Protein AF-A0A177WIW1-F1 (afdb_monomer_lite)

Radius of gyration: 23.77 Å; chains: 1; bounding box: 62×39×71 Å

Organism: Batrachochytrium dendrobatidis (strain JEL423) (NCBI:txid403673)

Secondary structure (DSSP, 8-state):
----PPEETTEEEE-TTTS-TT--EEEEEEETTEEEEEEE-HHHHHHHHHHHHHSPPPPPPPPTTS-------------------------------TTS--HHHHHHHHHHHHHHHHHHHHHHHHHHHHHHHHHT-EE----HHHHHHHHHHHHHHHHHHHHHHHHHHHHHHHHHHHHTT--HHHHHHHHHHHHHHHHHHHHHHHHHHHHHHHHHHT--STTGGGTTTTTHHHHHHHHHHHHHHHHHHHHHHHHHT--

Foldseek 3Di:
DQDPADADPNAGEDACVQQVQPDKDWDWDDDPPDIDIDIFRVSLVSLVVVLLVLQDAADAQQDLVNDDDDDDDDDDDDDDDDDDDDDDDDADDDDFDQPDDDPVLVVLLVSLLSRQLSNLVSQLVSLVSSLVSLVRHHYPYPDPLSVLLSVLSNVLSVQSNVLSVQLNVQSVVLVVCVVVPDDSLVSLVSNLVSLVVSLVSNVVSLVVSLVSSCVSRVDDPPVCPSSCNRCVNVNVVNVVSNVSSVVSNVVSGRVRRVD

Structure (mmCIF, N/CA/C/O backbone):
data_AF-A0A177WIW1-F1
#
_entry.id   AF-A0A177WIW1-F1
#
loop_
_atom_site.group_PDB
_atom_site.id
_atom_site.type_symbol
_atom_site.label_atom_id
_atom_site.label_alt_id
_atom_site.label_comp_id
_atom_site.label_asym_id
_atom_site.label_entity_id
_atom_site.label_seq_id
_atom_site.pdbx_PDB_ins_code
_atom_site.Cartn_x
_atom_site.Cartn_y
_atom_site.Cartn_z
_atom_site.occupancy
_atom_site.B_iso_or_equiv
_atom_site.auth_seq_id
_atom_site.auth_comp_id
_atom_site.auth_asym_id
_atom_site.auth_atom_id
_atom_site.pdbx_PDB_model_num
ATOM 1 N N . MET A 1 1 ? -12.455 -16.585 21.041 1.00 29.38 1 MET A N 1
ATOM 2 C CA . MET A 1 1 ? -13.639 -16.418 20.174 1.00 29.38 1 MET A CA 1
ATOM 3 C C . MET A 1 1 ? -13.521 -15.046 19.532 1.00 29.38 1 MET A C 1
ATOM 5 O O . MET A 1 1 ? -13.685 -14.064 20.237 1.00 29.38 1 MET A O 1
ATOM 9 N N . ALA A 1 2 ? -13.080 -14.977 18.274 1.00 32.28 2 ALA A N 1
ATOM 10 C CA . ALA A 1 2 ? -12.809 -13.710 17.591 1.00 32.28 2 ALA A CA 1
ATOM 11 C C . ALA A 1 2 ? -14.120 -13.081 17.095 1.00 32.28 2 ALA A C 1
ATOM 13 O O . ALA A 1 2 ? -14.964 -13.776 16.527 1.00 32.28 2 ALA A O 1
ATOM 14 N N . GLY A 1 3 ? -14.291 -11.789 17.381 1.00 36.78 3 GLY A N 1
ATOM 15 C CA . GLY A 1 3 ? -15.510 -11.023 17.157 1.00 36.78 3 GLY A CA 1
ATOM 16 C C . GLY A 1 3 ? -15.897 -10.943 15.685 1.00 36.78 3 GLY A C 1
ATOM 17 O O . GLY A 1 3 ? -15.215 -10.327 14.872 1.00 36.78 3 GLY A O 1
ATOM 18 N N . LEU A 1 4 ? -17.040 -11.535 15.353 1.00 46.81 4 LEU A N 1
ATOM 19 C CA . LEU A 1 4 ? -17.792 -11.172 14.159 1.00 46.81 4 LEU A CA 1
ATOM 20 C C . LEU A 1 4 ? -18.294 -9.737 14.361 1.00 46.81 4 LEU A C 1
ATOM 22 O O . LEU A 1 4 ? -19.214 -9.517 15.147 1.00 46.81 4 LEU A O 1
ATOM 26 N N . GLY A 1 5 ? -17.666 -8.765 13.695 1.00 52.28 5 GLY A N 1
ATOM 27 C CA . GLY A 1 5 ? -18.083 -7.364 13.761 1.00 52.28 5 GLY A CA 1
ATOM 28 C C . GLY A 1 5 ? -19.570 -7.192 13.431 1.00 52.28 5 GLY A C 1
ATOM 29 O O . GLY A 1 5 ? -20.117 -7.895 12.575 1.00 52.28 5 GLY A O 1
ATOM 30 N N . MET A 1 6 ? -20.245 -6.264 14.115 1.00 53.84 6 MET A N 1
ATOM 31 C CA . MET A 1 6 ? -21.659 -5.993 13.857 1.00 53.84 6 MET A CA 1
ATOM 32 C C . MET A 1 6 ? -21.836 -5.388 12.461 1.00 53.84 6 MET A C 1
ATOM 34 O O . MET A 1 6 ? -21.246 -4.359 12.128 1.00 53.84 6 MET A O 1
ATOM 38 N N . LYS A 1 7 ? -22.669 -6.035 11.640 1.00 53.69 7 LYS A N 1
ATOM 39 C CA . LYS A 1 7 ? -23.089 -5.527 10.330 1.00 53.69 7 LYS A CA 1
ATOM 40 C C . LYS A 1 7 ? -24.460 -4.869 10.458 1.00 53.69 7 LYS A C 1
ATOM 42 O O . LYS A 1 7 ? -25.427 -5.542 10.807 1.00 53.69 7 LYS A O 1
ATOM 47 N N . HIS A 1 8 ? -24.573 -3.588 10.114 1.00 46.97 8 HIS A N 1
ATOM 48 C CA . HIS A 1 8 ? -25.864 -2.913 9.939 1.00 46.97 8 HIS A CA 1
ATOM 49 C C . HIS A 1 8 ? -25.934 -2.313 8.538 1.00 46.97 8 HIS A C 1
ATOM 51 O O . HIS A 1 8 ? -25.049 -1.564 8.136 1.00 46.97 8 HIS A O 1
ATOM 57 N N . ILE A 1 9 ? -26.963 -2.687 7.766 1.00 55.69 9 ILE A N 1
ATOM 58 C CA . ILE A 1 9 ? -27.142 -2.253 6.365 1.00 55.69 9 ILE A CA 1
ATOM 59 C C . ILE A 1 9 ? -25.863 -2.518 5.534 1.00 55.69 9 ILE A C 1
ATOM 61 O O . ILE A 1 9 ? -25.409 -1.692 4.749 1.00 55.69 9 ILE A O 1
ATOM 65 N N . GLY A 1 10 ? -25.212 -3.663 5.768 1.00 58.44 10 GLY A N 1
ATOM 66 C CA . GLY A 1 10 ? -23.982 -4.053 5.068 1.00 58.44 10 GLY A CA 1
ATOM 67 C C . GLY A 1 10 ? -22.706 -3.294 5.464 1.00 58.44 10 GLY A C 1
ATOM 68 O O . GLY A 1 10 ? -21.647 -3.637 4.947 1.00 58.44 10 GLY A O 1
ATOM 69 N N . LYS A 1 11 ? -22.764 -2.323 6.386 1.00 65.31 11 LYS A N 1
ATOM 70 C CA . LYS A 1 11 ? -21.592 -1.589 6.890 1.00 65.31 11 LYS A CA 1
ATOM 71 C C . LYS A 1 11 ? -21.055 -2.211 8.174 1.00 65.31 11 LYS A C 1
ATOM 73 O O . LYS A 1 11 ? -21.832 -2.684 9.005 1.00 65.31 11 LYS A O 1
ATOM 78 N N . LEU A 1 12 ? -19.732 -2.191 8.327 1.00 76.06 12 LEU A N 1
ATOM 79 C CA . LEU A 1 12 ? -19.060 -2.572 9.565 1.00 76.06 12 LEU A CA 1
ATOM 80 C C . LEU A 1 12 ? -19.210 -1.447 10.596 1.00 76.06 12 LEU A C 1
ATOM 82 O O . LEU A 1 12 ? -18.837 -0.304 10.319 1.00 76.06 12 LEU A O 1
ATOM 86 N N . ILE A 1 13 ? -19.749 -1.790 11.767 1.00 79.62 13 ILE A N 1
ATOM 87 C CA . ILE A 1 13 ? -19.894 -0.874 12.900 1.00 79.62 13 ILE A CA 1
ATOM 88 C C . ILE A 1 13 ? -18.675 -0.987 13.815 1.00 79.62 13 ILE A C 1
ATOM 90 O O . ILE A 1 13 ? -18.281 -2.092 14.197 1.00 79.62 13 ILE A O 1
ATOM 94 N N . ILE A 1 14 ? -18.128 0.167 14.199 1.00 80.81 14 ILE A N 1
ATOM 95 C CA . ILE A 1 14 ? -17.121 0.291 15.253 1.00 80.81 14 ILE A CA 1
ATOM 96 C C . ILE A 1 14 ? -17.741 1.038 16.437 1.00 80.81 14 ILE A C 1
ATOM 98 O O . ILE A 1 14 ? -18.073 2.222 16.326 1.00 80.81 14 ILE A O 1
ATOM 102 N N . ASP A 1 15 ? -17.889 0.350 17.567 1.00 80.12 15 ASP A N 1
ATOM 103 C CA . ASP A 1 15 ? -18.425 0.896 18.814 1.00 80.12 15 ASP A CA 1
ATOM 104 C C . ASP A 1 15 ? -17.576 0.513 20.034 1.00 80.12 15 ASP A C 1
ATOM 106 O O . ASP A 1 15 ? -16.722 -0.373 19.982 1.00 80.12 15 ASP A O 1
ATOM 110 N N . ASP A 1 16 ? -17.824 1.212 21.140 1.00 74.56 16 ASP A N 1
ATOM 111 C CA . ASP A 1 16 ? -17.108 1.016 22.403 1.00 74.56 16 ASP A CA 1
ATOM 112 C C . ASP A 1 16 ? -17.639 -0.175 23.219 1.00 74.56 16 ASP A C 1
ATOM 114 O O . ASP A 1 16 ? -17.059 -0.513 24.243 1.00 74.56 16 ASP A O 1
ATOM 118 N N . VAL A 1 17 ? -18.736 -0.820 22.801 1.00 77.12 17 VAL A N 1
ATOM 119 C CA . VAL A 1 17 ? -19.302 -1.974 23.521 1.00 77.12 17 VAL A CA 1
ATOM 120 C C . VAL A 1 17 ? -18.496 -3.232 23.212 1.00 77.12 17 VAL A C 1
ATOM 122 O O . VAL A 1 17 ? -18.241 -4.041 24.103 1.00 77.12 17 VAL A O 1
ATOM 125 N N . ILE A 1 18 ? -18.094 -3.399 21.951 1.00 71.81 18 ILE A N 1
ATOM 126 C CA . ILE A 1 18 ? -17.344 -4.571 21.480 1.00 71.81 18 ILE A CA 1
ATOM 127 C C . ILE A 1 18 ? -15.833 -4.311 21.506 1.00 71.81 18 ILE A C 1
ATOM 129 O O . ILE A 1 18 ? -15.062 -5.226 21.795 1.00 71.81 18 ILE A O 1
ATOM 133 N N . TYR A 1 19 ? -15.410 -3.076 21.225 1.00 77.50 19 TYR A N 1
ATOM 134 C CA . TYR A 1 19 ? -14.000 -2.711 21.061 1.00 77.50 19 TYR A CA 1
ATOM 135 C C . TYR A 1 19 ? -13.500 -1.748 22.144 1.00 77.50 19 TYR A C 1
ATOM 137 O O . TYR A 1 19 ? -12.684 -0.874 21.851 1.00 77.50 19 TYR A O 1
ATOM 145 N N . ASP A 1 20 ? -13.984 -1.882 23.387 1.00 80.88 20 ASP A N 1
ATOM 146 C CA . ASP A 1 20 ? -13.537 -1.043 24.506 1.00 80.88 20 ASP A CA 1
ATOM 147 C C . ASP A 1 20 ? -12.000 -1.094 24.637 1.00 80.88 20 ASP A C 1
ATOM 149 O O . ASP A 1 20 ? -11.438 -2.135 25.004 1.00 80.88 20 ASP A O 1
ATOM 153 N N . PRO A 1 21 ? -11.283 0.018 24.388 1.00 79.00 21 PRO A N 1
ATOM 154 C CA . PRO A 1 21 ? -9.825 0.037 24.443 1.00 79.00 21 PRO A CA 1
ATOM 155 C C . PRO A 1 21 ? -9.271 -0.076 25.870 1.00 79.00 21 PRO A C 1
ATOM 157 O O . PRO A 1 21 ? -8.050 -0.158 26.043 1.00 79.00 21 PRO A O 1
ATOM 160 N N . ASN A 1 22 ? -10.128 -0.054 26.893 1.00 81.06 22 ASN A N 1
ATOM 161 C CA . ASN A 1 22 ? -9.762 -0.261 28.293 1.00 81.06 22 ASN A CA 1
ATOM 162 C C . ASN A 1 22 ? -10.000 -1.702 28.760 1.00 81.06 22 ASN A C 1
ATOM 164 O O . ASN A 1 22 ? -9.600 -2.049 29.877 1.00 81.06 22 ASN A O 1
ATOM 168 N N . TYR A 1 23 ? -10.616 -2.547 27.926 1.00 80.12 23 TYR A N 1
ATOM 169 C CA . TYR A 1 23 ? -10.807 -3.955 28.242 1.00 80.12 23 TYR A CA 1
ATOM 170 C C . TYR A 1 23 ? -9.455 -4.676 28.257 1.00 80.12 23 TYR A C 1
ATOM 172 O O . TYR A 1 23 ? -8.849 -4.940 27.215 1.00 80.12 23 TYR A O 1
ATOM 180 N N . ARG A 1 24 ? -8.976 -4.959 29.474 1.00 77.69 24 ARG A N 1
ATOM 181 C CA . ARG A 1 24 ? -7.657 -5.535 29.745 1.00 77.69 24 ARG A CA 1
ATOM 182 C C . ARG A 1 24 ? -7.761 -6.869 30.471 1.00 77.69 24 ARG A C 1
ATOM 184 O O . ARG A 1 24 ? -8.589 -7.025 31.370 1.00 77.69 24 ARG A O 1
ATOM 191 N N . GLN A 1 25 ? -6.860 -7.789 30.148 1.00 70.06 25 GLN A N 1
ATOM 192 C CA . GLN A 1 25 ? -6.665 -9.026 30.896 1.00 70.06 25 GLN A CA 1
ATOM 193 C C . GLN A 1 25 ? -5.248 -9.043 31.464 1.00 70.06 25 GLN A C 1
ATOM 195 O O . GLN A 1 25 ? -4.278 -9.042 30.712 1.00 70.06 2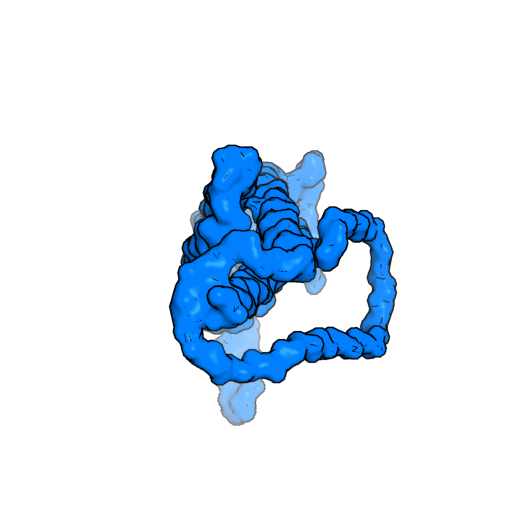5 GLN A O 1
ATOM 200 N N . ALA A 1 26 ? -5.143 -9.054 32.792 1.00 76.19 26 ALA A N 1
ATOM 201 C CA . ALA A 1 26 ? -3.875 -9.250 33.484 1.00 76.19 26 ALA A CA 1
ATOM 202 C C . ALA A 1 26 ? -3.645 -10.746 33.733 1.00 76.19 26 ALA A C 1
ATOM 204 O O . ALA A 1 26 ? -4.568 -11.454 34.144 1.00 76.19 26 ALA A O 1
ATOM 205 N N . TYR A 1 27 ? -2.432 -11.222 33.476 1.00 74.50 27 TYR A N 1
ATOM 206 C CA . TYR A 1 27 ? -2.016 -12.602 33.714 1.00 74.50 27 TYR A CA 1
ATOM 207 C C . TYR A 1 27 ? -0.506 -12.674 33.961 1.00 74.50 27 TYR A C 1
ATOM 209 O O . TYR A 1 27 ? 0.236 -11.744 33.653 1.00 74.50 27 TYR A O 1
ATOM 217 N N . TYR A 1 28 ? -0.053 -13.797 34.511 1.00 76.88 28 TYR A N 1
ATOM 218 C CA . TYR A 1 28 ? 1.360 -14.052 34.769 1.00 76.88 28 TYR A CA 1
ATOM 219 C C . TYR A 1 28 ? 1.936 -14.947 33.679 1.00 76.88 28 TYR A C 1
ATOM 221 O O . TYR A 1 28 ? 1.346 -15.977 33.342 1.00 76.88 28 TYR A O 1
ATOM 229 N N . VAL A 1 29 ? 3.101 -14.578 33.155 1.00 73.38 29 VAL A N 1
ATOM 230 C CA . VAL A 1 29 ? 3.914 -15.454 32.306 1.00 73.38 29 VAL A CA 1
ATOM 231 C C . VAL A 1 29 ? 5.118 -15.905 33.112 1.00 73.38 29 VAL A C 1
ATOM 233 O O . VAL A 1 29 ? 5.819 -15.077 33.687 1.00 73.38 29 VAL A O 1
ATOM 236 N N . ILE A 1 30 ? 5.344 -17.214 33.158 1.00 76.69 30 ILE A N 1
ATOM 237 C CA . ILE A 1 30 ? 6.534 -17.801 33.772 1.00 76.69 30 ILE A CA 1
ATOM 238 C C . ILE A 1 30 ? 7.540 -18.058 32.651 1.00 76.69 30 ILE A C 1
ATOM 240 O O . ILE A 1 30 ? 7.247 -18.828 31.735 1.00 76.69 30 ILE A O 1
ATOM 244 N N . ASP A 1 31 ? 8.696 -17.402 32.721 1.00 68.31 31 ASP A N 1
ATOM 245 C CA . ASP A 1 31 ? 9.838 -17.624 31.833 1.00 68.31 31 ASP A CA 1
ATOM 246 C C . ASP A 1 31 ? 11.047 -18.045 32.684 1.00 68.31 31 ASP A C 1
ATOM 248 O O . ASP A 1 31 ? 11.642 -17.251 33.417 1.00 68.31 31 ASP A O 1
ATOM 252 N N . GLY A 1 32 ? 11.347 -19.346 32.672 1.00 78.88 32 GLY A N 1
ATOM 253 C CA . GLY A 1 32 ? 12.300 -19.949 33.606 1.00 78.88 32 GLY A CA 1
ATOM 254 C C . GLY A 1 32 ? 11.855 -19.795 35.066 1.00 78.88 32 GLY A C 1
ATOM 255 O O . GLY A 1 32 ? 10.742 -20.177 35.419 1.00 78.88 32 GLY A O 1
ATOM 256 N N . ASP A 1 33 ? 12.727 -19.228 35.905 1.00 81.94 33 ASP A N 1
ATOM 257 C CA . ASP A 1 33 ? 12.464 -18.983 37.334 1.00 81.94 33 ASP A CA 1
ATOM 258 C C . ASP A 1 33 ? 11.819 -17.609 37.607 1.00 81.94 33 ASP A C 1
ATOM 260 O O . ASP A 1 33 ? 11.611 -17.233 38.764 1.00 81.94 33 ASP A O 1
ATOM 264 N N . GLN A 1 34 ? 11.524 -16.826 36.564 1.00 58.66 34 GLN A N 1
ATOM 265 C CA . GLN A 1 34 ? 10.951 -15.488 36.700 1.00 58.66 34 GLN A CA 1
ATOM 266 C C . GLN A 1 34 ? 9.479 -15.476 36.290 1.00 58.66 34 GLN A C 1
ATOM 268 O O . GLN A 1 34 ? 9.091 -15.982 35.239 1.00 58.66 34 GLN A O 1
ATOM 273 N N . ALA A 1 35 ? 8.649 -14.869 37.139 1.00 72.50 35 ALA A N 1
ATOM 274 C CA . ALA A 1 35 ? 7.272 -14.537 36.813 1.00 72.50 35 ALA A CA 1
ATOM 275 C C . ALA A 1 35 ? 7.200 -13.066 36.395 1.00 72.50 35 ALA A C 1
ATOM 277 O O . ALA A 1 35 ? 7.644 -12.181 37.129 1.00 72.50 35 ALA A O 1
ATOM 278 N N . HIS A 1 36 ? 6.620 -12.814 35.227 1.00 73.75 36 HIS A N 1
ATOM 279 C CA . HIS A 1 36 ? 6.384 -11.478 34.701 1.00 73.75 36 HIS A CA 1
ATOM 280 C C . HIS A 1 36 ? 4.884 -11.191 34.676 1.00 73.75 36 HIS A C 1
ATOM 282 O O . HIS A 1 36 ? 4.101 -11.984 34.144 1.00 73.75 36 HIS A O 1
ATOM 288 N N . ASP A 1 37 ? 4.493 -10.040 35.221 1.00 70.31 37 ASP A N 1
ATOM 289 C CA . ASP A 1 37 ? 3.163 -9.478 35.013 1.00 70.31 37 ASP A CA 1
ATOM 290 C C . ASP A 1 37 ? 3.006 -9.079 33.543 1.00 70.31 37 ASP A C 1
ATOM 292 O O . ASP A 1 37 ? 3.779 -8.271 33.018 1.00 70.31 37 ASP A O 1
ATOM 296 N N . LYS A 1 38 ? 1.987 -9.623 32.876 1.00 70.44 38 LYS A N 1
ATOM 297 C CA . LYS A 1 38 ? 1.552 -9.184 31.551 1.00 70.44 38 LYS A CA 1
ATOM 298 C C . LYS A 1 38 ? 0.125 -8.666 31.588 1.00 70.44 38 LYS A C 1
ATOM 300 O O . LYS A 1 38 ? -0.724 -9.142 32.340 1.00 70.44 38 LYS A O 1
ATOM 305 N N . VAL A 1 39 ? -0.129 -7.678 30.738 1.00 64.50 39 VAL A N 1
ATOM 306 C CA . VAL A 1 39 ? -1.451 -7.095 30.527 1.00 64.50 39 VAL A CA 1
ATOM 307 C C . VAL A 1 39 ? -1.692 -7.012 29.029 1.00 64.50 39 VAL A C 1
ATOM 309 O O . VAL A 1 39 ? -0.988 -6.273 28.344 1.00 64.50 39 VAL A O 1
ATOM 312 N N . ASP A 1 40 ? -2.703 -7.730 28.547 1.00 67.69 40 ASP A N 1
ATOM 313 C CA . ASP A 1 40 ? -3.152 -7.643 27.156 1.00 67.69 40 ASP A CA 1
ATOM 314 C C . ASP A 1 40 ? -4.395 -6.756 27.059 1.00 67.69 40 ASP A C 1
ATOM 316 O O . ASP A 1 40 ? -5.286 -6.814 27.916 1.00 67.69 40 ASP A O 1
ATOM 320 N N . TYR A 1 41 ? -4.475 -5.958 25.994 1.00 73.44 41 TYR A N 1
ATOM 321 C CA . TYR A 1 41 ? -5.589 -5.051 25.712 1.00 73.44 41 TYR A CA 1
ATOM 322 C C . TYR A 1 41 ? -6.460 -5.613 24.586 1.00 73.44 41 TYR A C 1
ATOM 324 O O . TYR A 1 41 ? -6.516 -5.067 23.487 1.00 73.44 41 TYR A O 1
ATOM 332 N N . TRP A 1 42 ? -7.183 -6.695 24.879 1.00 72.31 42 TRP A N 1
ATOM 333 C CA . TRP A 1 42 ? -7.980 -7.454 23.909 1.00 72.31 42 TRP A CA 1
ATOM 334 C C . TRP A 1 42 ? -8.908 -6.606 23.031 1.00 72.31 42 TRP A C 1
ATOM 336 O O . TRP A 1 42 ? -9.065 -6.915 21.853 1.00 72.31 42 TRP A O 1
ATOM 346 N N . GLY A 1 43 ? -9.511 -5.540 23.571 1.00 75.38 43 GLY A N 1
ATOM 347 C CA . GLY A 1 43 ? -10.361 -4.644 22.779 1.00 75.38 43 GLY A CA 1
ATOM 348 C C . GLY A 1 43 ? -9.589 -3.888 21.692 1.00 75.38 43 GLY A C 1
ATOM 349 O O . GLY A 1 43 ? -10.093 -3.706 20.584 1.00 75.38 43 GLY A O 1
ATOM 350 N N . ARG A 1 44 ? -8.332 -3.522 21.971 1.00 80.12 44 ARG A N 1
ATOM 351 C CA . ARG A 1 44 ? -7.443 -2.837 21.024 1.00 80.12 44 ARG A CA 1
ATOM 352 C C . ARG A 1 44 ? -6.951 -3.779 19.934 1.00 80.12 44 ARG A C 1
ATOM 354 O O . ARG A 1 44 ? -7.028 -3.432 18.758 1.00 80.12 44 ARG A O 1
ATOM 361 N N . ASP A 1 45 ? -6.503 -4.973 20.317 1.00 78.12 45 ASP A N 1
ATOM 362 C CA . ASP A 1 45 ? -6.084 -6.013 19.373 1.00 78.12 45 ASP A CA 1
ATOM 363 C C . ASP A 1 45 ? -7.235 -6.429 18.451 1.00 78.12 45 ASP A C 1
ATOM 365 O O . ASP A 1 45 ? -7.073 -6.481 17.232 1.00 78.12 45 ASP A O 1
ATOM 369 N N . ALA A 1 46 ? -8.427 -6.652 19.016 1.00 77.56 46 ALA A N 1
ATOM 370 C CA . ALA A 1 46 ? -9.618 -6.995 18.246 1.00 77.56 46 ALA A CA 1
ATOM 371 C C . ALA A 1 46 ? -10.009 -5.885 17.261 1.00 77.56 46 ALA A C 1
ATOM 373 O O . ALA A 1 46 ? -10.403 -6.182 16.133 1.00 77.56 46 ALA A O 1
ATOM 374 N N . LEU A 1 47 ? -9.883 -4.614 17.657 1.00 82.94 47 LEU A N 1
ATOM 375 C CA . LEU A 1 47 ? -10.164 -3.497 16.762 1.00 82.94 47 LEU A CA 1
ATOM 376 C C . LEU A 1 47 ? -9.181 -3.442 15.592 1.00 82.94 47 LEU A C 1
ATOM 378 O O . LEU A 1 47 ? -9.611 -3.304 14.446 1.00 82.94 47 LEU A O 1
ATOM 382 N N . VAL A 1 48 ? -7.877 -3.545 15.868 1.00 83.38 48 VAL A N 1
ATOM 383 C CA . VAL A 1 48 ? -6.848 -3.543 14.818 1.00 83.38 48 VAL A CA 1
ATOM 384 C C . VAL A 1 48 ? -7.090 -4.696 13.846 1.00 83.38 48 VAL A C 1
ATOM 386 O O . VAL A 1 48 ? -7.091 -4.476 12.637 1.00 83.38 48 VAL A O 1
ATOM 389 N N . ASP A 1 49 ? -7.390 -5.893 14.349 1.00 78.75 49 ASP A N 1
ATOM 390 C CA . ASP A 1 49 ? -7.705 -7.061 13.520 1.00 78.75 49 ASP A CA 1
ATOM 391 C C . ASP A 1 49 ? -8.901 -6.831 12.609 1.00 78.75 49 ASP A C 1
ATOM 393 O O . ASP A 1 49 ? -8.866 -7.155 11.420 1.00 78.75 49 ASP A O 1
ATOM 397 N N . VAL A 1 50 ? -9.962 -6.248 13.158 1.00 81.12 50 VAL A N 1
ATOM 398 C CA . VAL A 1 50 ? -11.175 -5.960 12.404 1.00 81.12 50 VAL A CA 1
ATOM 399 C C . VAL A 1 50 ? -10.910 -4.905 11.331 1.00 81.12 50 VAL A C 1
ATOM 401 O O . VAL A 1 50 ? -11.313 -5.109 10.187 1.00 81.12 50 VAL A O 1
ATOM 404 N N . LEU A 1 51 ? -10.183 -3.829 11.639 1.00 84.38 51 LEU A N 1
ATOM 405 C CA . LEU A 1 51 ? -9.822 -2.806 10.650 1.00 84.38 51 LEU A CA 1
ATOM 406 C C . LEU A 1 51 ? -8.927 -3.370 9.540 1.00 84.38 51 LEU A C 1
ATOM 408 O O . LEU A 1 51 ? -9.124 -3.045 8.370 1.00 84.38 51 LEU A O 1
ATOM 412 N N . LEU A 1 52 ? -7.994 -4.258 9.882 1.00 81.94 52 LEU A N 1
ATOM 413 C CA . LEU A 1 52 ? -7.172 -4.969 8.905 1.00 81.94 52 LEU A CA 1
ATOM 414 C C . LEU A 1 52 ? -7.999 -5.921 8.037 1.00 81.94 52 LEU A C 1
ATOM 416 O O . LEU A 1 52 ? -7.753 -6.009 6.840 1.00 81.94 52 LEU A O 1
ATOM 420 N N . SER A 1 53 ? -9.016 -6.579 8.598 1.00 78.62 53 SER A N 1
ATOM 421 C CA . SER A 1 53 ? -9.891 -7.491 7.846 1.00 78.62 53 SER A CA 1
ATOM 422 C C . SER A 1 53 ? -10.775 -6.793 6.804 1.00 78.62 53 SER A C 1
ATOM 424 O O . SER A 1 53 ? -11.276 -7.439 5.885 1.00 78.62 53 SER A O 1
ATOM 426 N N . VAL A 1 54 ? -10.970 -5.474 6.930 1.00 79.81 54 VAL A N 1
ATOM 427 C CA . VAL A 1 54 ? -11.688 -4.653 5.940 1.00 79.81 54 VAL A CA 1
ATOM 428 C C . VAL A 1 54 ? -10.832 -4.393 4.705 1.00 79.81 54 VAL A C 1
ATOM 430 O O . VAL A 1 54 ? -11.373 -4.157 3.626 1.00 79.81 54 VAL A O 1
ATOM 433 N N . ILE A 1 55 ? -9.507 -4.423 4.849 1.00 82.44 55 ILE A N 1
ATOM 434 C CA . ILE A 1 55 ? -8.577 -4.216 3.744 1.00 82.44 55 ILE A CA 1
ATOM 435 C C . ILE A 1 55 ? -8.608 -5.487 2.879 1.00 82.44 55 ILE A C 1
ATOM 437 O O . ILE A 1 55 ? -8.197 -6.546 3.355 1.00 82.44 55 ILE A O 1
ATOM 441 N N . PRO A 1 56 ? -9.097 -5.426 1.624 1.00 80.44 56 PRO A N 1
ATOM 442 C CA . PRO A 1 56 ? -9.090 -6.582 0.738 1.00 80.44 56 PRO A CA 1
ATOM 443 C C . PRO A 1 56 ? -7.664 -7.064 0.493 1.00 80.44 56 PRO A C 1
ATOM 445 O O . PRO A 1 56 ? -6.712 -6.277 0.520 1.00 80.44 56 PRO A O 1
ATOM 448 N N . GLU A 1 57 ? -7.525 -8.351 0.184 1.00 79.88 57 GLU A N 1
ATOM 449 C CA . GLU A 1 57 ? -6.229 -8.914 -0.178 1.00 79.88 57 GLU A CA 1
ATOM 450 C C . GLU A 1 57 ? -5.587 -8.116 -1.325 1.00 79.88 57 GLU A C 1
ATOM 452 O O . GLU A 1 57 ? -6.277 -7.716 -2.273 1.00 79.88 57 GLU A O 1
ATOM 457 N N . PRO A 1 58 ? -4.274 -7.839 -1.242 1.00 78.75 58 PRO A N 1
ATOM 458 C CA . PRO A 1 58 ? -3.584 -7.093 -2.278 1.00 78.75 58 PRO A CA 1
ATOM 459 C C . PRO A 1 58 ? -3.588 -7.868 -3.603 1.00 78.75 58 PRO A C 1
ATOM 461 O O . PRO A 1 58 ? -3.612 -9.103 -3.602 1.00 78.75 58 PRO A O 1
ATOM 464 N N . PRO A 1 59 ? -3.494 -7.173 -4.752 1.00 79.62 59 PRO A N 1
ATOM 465 C CA . PRO A 1 59 ? -3.385 -7.831 -6.043 1.00 79.62 59 PRO A CA 1
ATOM 466 C C . PRO A 1 59 ? -2.214 -8.824 -6.061 1.00 79.62 59 PRO A C 1
ATOM 468 O O . PRO A 1 59 ? -1.087 -8.487 -5.700 1.00 79.62 59 PRO A O 1
ATOM 471 N N . GLY A 1 60 ? -2.471 -10.054 -6.516 1.00 68.50 60 GLY A N 1
ATOM 472 C CA . GLY A 1 60 ? -1.420 -11.044 -6.759 1.00 68.50 60 GLY A CA 1
ATOM 473 C C . GLY A 1 60 ? -0.418 -10.592 -7.830 1.00 68.50 60 GLY A C 1
ATOM 474 O O . GLY A 1 60 ? -0.639 -9.608 -8.544 1.00 68.50 60 GLY A O 1
ATOM 475 N N . ARG A 1 61 ? 0.683 -11.340 -7.984 1.00 61.00 61 ARG A N 1
ATOM 476 C CA . ARG A 1 61 ? 1.696 -11.056 -9.015 1.00 61.00 61 ARG A CA 1
ATOM 477 C C . ARG A 1 61 ? 1.055 -10.963 -10.410 1.00 61.00 61 ARG A C 1
ATOM 479 O O . ARG A 1 61 ? 0.104 -11.691 -10.689 1.00 61.00 61 ARG A O 1
ATOM 486 N N . PRO A 1 62 ? 1.539 -10.070 -11.287 1.00 52.81 62 PRO A N 1
ATOM 487 C CA . PRO A 1 62 ? 1.105 -10.068 -12.672 1.00 52.81 62 PRO A CA 1
ATOM 488 C C . PRO A 1 62 ? 1.634 -11.336 -13.353 1.00 52.81 62 PRO A C 1
ATOM 490 O O . PRO A 1 62 ? 2.772 -11.747 -13.106 1.00 52.81 62 PRO A O 1
ATOM 493 N N . SER A 1 63 ? 0.809 -11.962 -14.194 1.00 46.25 63 SER A N 1
ATOM 494 C CA . SER A 1 63 ? 1.255 -13.085 -15.019 1.00 46.25 63 SER A CA 1
ATOM 495 C C . SER A 1 63 ? 2.340 -12.596 -15.997 1.00 46.25 63 SER A C 1
ATOM 497 O O . SER A 1 63 ? 2.216 -11.472 -16.498 1.00 46.25 63 SER A O 1
ATOM 499 N N . PRO A 1 64 ? 3.400 -13.382 -16.283 1.00 41.50 64 PRO A N 1
ATOM 500 C CA . PRO A 1 64 ? 4.516 -12.970 -17.147 1.00 41.50 64 PRO A CA 1
ATOM 501 C C . PRO A 1 64 ? 4.093 -12.470 -18.535 1.00 41.50 64 PRO A C 1
ATOM 503 O O . PRO A 1 64 ? 4.807 -11.672 -19.138 1.00 41.50 64 PRO A O 1
ATOM 506 N N . ASP A 1 65 ? 2.920 -12.902 -18.999 1.00 38.50 65 ASP A N 1
ATOM 507 C CA . ASP A 1 65 ? 2.390 -12.623 -20.334 1.00 38.50 65 ASP A CA 1
ATOM 508 C C . ASP A 1 65 ? 1.314 -11.519 -20.343 1.00 38.50 65 ASP A C 1
ATOM 510 O O . ASP A 1 65 ? 0.641 -11.308 -21.351 1.00 38.50 65 ASP A O 1
ATOM 514 N N . GLY A 1 66 ? 1.101 -10.822 -19.219 1.00 37.97 66 GLY A N 1
ATOM 515 C CA . GLY A 1 66 ? 0.085 -9.767 -19.103 1.00 37.97 66 GLY A CA 1
ATOM 516 C C . GLY A 1 66 ? -1.365 -10.264 -19.182 1.00 37.97 66 GLY A C 1
ATOM 517 O O . GLY A 1 66 ? -2.285 -9.449 -19.231 1.00 37.97 66 GLY A O 1
ATOM 518 N N . GLN A 1 67 ? -1.590 -11.583 -19.185 1.00 29.97 67 GLN A N 1
ATOM 519 C CA . GLN A 1 67 ? -2.928 -12.168 -19.157 1.00 29.97 67 GLN A CA 1
ATOM 520 C C . GLN A 1 67 ? -3.434 -12.376 -17.726 1.00 29.97 67 GLN A C 1
ATOM 522 O O . GLN A 1 67 ? -2.694 -12.746 -16.816 1.00 29.97 67 GLN A O 1
ATOM 527 N N . TYR A 1 68 ? -4.723 -12.084 -17.560 1.00 39.97 68 TYR A N 1
ATOM 528 C CA . TYR A 1 68 ? -5.483 -12.136 -16.318 1.00 39.97 68 TYR A CA 1
ATOM 529 C C . TYR A 1 68 ? -5.589 -13.567 -15.778 1.00 39.97 68 TYR A C 1
ATOM 531 O O . TYR A 1 68 ? -6.047 -14.456 -16.491 1.00 39.97 68 TYR A O 1
ATOM 539 N N . GLU A 1 69 ? -5.288 -13.767 -14.497 1.00 30.83 69 GLU A N 1
ATOM 540 C CA . GLU A 1 69 ? -5.865 -14.882 -13.742 1.00 30.83 69 GLU A CA 1
ATOM 541 C C . GLU A 1 69 ? -7.151 -14.376 -13.074 1.00 30.83 69 GLU A C 1
ATOM 543 O O . GLU A 1 69 ? -7.116 -13.486 -12.220 1.00 30.83 69 GLU A O 1
ATOM 548 N N . TYR A 1 70 ? -8.298 -14.901 -13.518 1.00 26.03 70 TYR A N 1
ATOM 549 C CA . TYR A 1 70 ? -9.541 -14.860 -12.742 1.00 26.03 70 TYR A CA 1
ATOM 550 C C . TYR A 1 70 ? -9.372 -15.737 -11.490 1.00 26.03 70 TYR A C 1
ATOM 552 O O . TYR A 1 70 ? -8.639 -16.729 -11.544 1.00 26.03 70 TYR A O 1
ATOM 560 N N . PRO A 1 71 ? -10.028 -15.394 -10.367 1.00 41.88 71 PRO A N 1
ATOM 561 C CA . PRO A 1 71 ? -9.950 -16.198 -9.161 1.00 41.88 71 PRO A CA 1
ATOM 562 C C . PRO A 1 71 ? -10.706 -17.509 -9.394 1.00 41.88 71 PRO A C 1
ATOM 564 O O . PRO A 1 71 ? -11.768 -17.486 -10.004 1.00 41.88 71 PRO A O 1
ATOM 567 N N . ASP A 1 72 ? -10.176 -18.631 -8.905 1.00 28.03 72 ASP A N 1
ATOM 568 C CA . ASP A 1 72 ? -10.960 -19.491 -8.018 1.00 28.03 72 ASP A CA 1
ATOM 569 C C . ASP A 1 72 ? -10.156 -20.642 -7.394 1.00 28.03 72 ASP A C 1
ATOM 571 O O . ASP A 1 72 ? -9.541 -21.477 -8.054 1.00 28.03 72 ASP A O 1
ATOM 575 N N . THR A 1 73 ? -10.352 -20.733 -6.079 1.00 24.70 73 THR A N 1
ATOM 576 C CA . THR A 1 73 ? -10.277 -21.896 -5.182 1.00 24.70 73 THR A CA 1
ATOM 577 C C . THR A 1 73 ? -8.928 -22.488 -4.732 1.00 24.70 73 THR A C 1
ATOM 579 O O . THR A 1 73 ? -7.971 -22.602 -5.495 1.00 24.70 73 THR A O 1
ATOM 582 N N . PRO A 1 74 ? -8.855 -22.888 -3.440 1.00 33.06 74 PRO A N 1
ATOM 583 C CA . PRO A 1 74 ? -7.621 -23.272 -2.772 1.00 33.06 74 PRO A CA 1
ATOM 584 C C . PRO A 1 74 ? -7.221 -24.689 -3.178 1.00 33.06 74 PRO A C 1
ATOM 586 O O . PRO A 1 74 ? -7.853 -25.666 -2.774 1.00 33.06 74 PRO A O 1
ATOM 589 N N . VAL A 1 75 ? -6.132 -24.814 -3.931 1.00 25.28 75 VAL A N 1
ATOM 590 C CA . VAL A 1 75 ? -5.457 -26.102 -4.091 1.00 25.28 75 VAL A CA 1
ATOM 591 C C . VAL A 1 75 ? -4.333 -26.177 -3.068 1.00 25.28 75 VAL A C 1
ATOM 593 O O . VAL A 1 75 ? -3.464 -25.312 -2.982 1.00 25.28 75 VAL A O 1
ATOM 596 N N . GLN A 1 76 ? -4.434 -27.216 -2.250 1.00 25.62 76 GLN A N 1
ATOM 597 C CA . GLN A 1 76 ? -3.526 -27.599 -1.183 1.00 25.62 76 GLN A CA 1
ATOM 598 C C . GLN A 1 76 ? -2.043 -27.482 -1.554 1.00 25.62 76 GLN A C 1
ATOM 600 O O . GLN A 1 76 ? -1.619 -27.761 -2.675 1.00 25.62 76 GLN A O 1
ATOM 605 N N . SER A 1 77 ? -1.258 -27.156 -0.527 1.00 35.69 77 SER A N 1
ATOM 606 C CA . SER A 1 77 ? 0.198 -27.196 -0.481 1.00 35.69 77 SER A CA 1
ATOM 607 C C . SER A 1 77 ? 0.772 -28.465 -1.117 1.00 35.69 77 SER A C 1
ATOM 609 O O . SER A 1 77 ? 0.644 -29.561 -0.576 1.00 35.69 77 SER A O 1
ATOM 611 N N . GLY A 1 78 ? 1.478 -28.288 -2.230 1.00 24.02 78 GLY A N 1
ATOM 612 C CA . GLY A 1 78 ? 2.243 -29.336 -2.890 1.00 24.02 78 GLY A CA 1
ATOM 613 C C . GLY A 1 78 ? 3.406 -28.738 -3.672 1.00 24.02 78 GLY A C 1
ATOM 614 O O . GLY A 1 78 ? 3.245 -28.336 -4.815 1.00 24.02 78 GLY A O 1
ATOM 615 N N . LEU A 1 79 ? 4.563 -28.645 -3.009 1.00 37.00 79 LEU A N 1
ATOM 616 C CA . LEU A 1 79 ? 5.921 -28.691 -3.571 1.00 37.00 79 LEU A CA 1
ATOM 617 C C . LEU A 1 79 ? 6.044 -28.575 -5.104 1.00 37.00 79 LEU A C 1
ATOM 619 O O . LEU A 1 79 ? 6.073 -29.608 -5.760 1.00 37.00 79 LEU A O 1
ATOM 623 N N . ILE A 1 80 ? 6.293 -27.379 -5.654 1.00 31.05 80 ILE A N 1
ATOM 624 C CA . ILE A 1 80 ? 7.175 -27.221 -6.828 1.00 31.05 80 ILE A CA 1
ATOM 625 C C . ILE A 1 80 ? 7.942 -25.900 -6.708 1.00 31.05 80 ILE A C 1
ATOM 627 O O . ILE A 1 80 ? 7.424 -24.814 -6.962 1.00 31.05 80 ILE A O 1
ATOM 631 N N . GLY A 1 81 ? 9.221 -26.013 -6.348 1.00 30.56 81 GLY A N 1
ATOM 632 C CA . GLY A 1 81 ? 10.207 -24.977 -6.605 1.00 30.56 81 GLY A CA 1
ATOM 633 C C . GLY A 1 81 ? 10.526 -24.891 -8.097 1.00 30.56 81 GLY A C 1
ATOM 634 O O . GLY A 1 81 ? 10.740 -25.905 -8.758 1.00 30.56 81 GLY A O 1
ATOM 635 N N . ARG A 1 82 ? 10.626 -23.667 -8.616 1.00 28.08 82 ARG A N 1
ATOM 636 C CA . ARG A 1 82 ? 11.413 -23.358 -9.813 1.00 28.08 82 ARG A CA 1
ATOM 637 C C . ARG A 1 82 ? 12.175 -22.061 -9.569 1.00 28.08 82 ARG A C 1
ATOM 639 O O . ARG A 1 82 ? 11.639 -20.966 -9.691 1.00 28.08 82 ARG A O 1
ATOM 646 N N . PHE A 1 83 ? 13.438 -22.223 -9.187 1.00 30.39 83 PHE A N 1
ATOM 647 C CA . PHE A 1 83 ? 14.460 -21.194 -9.312 1.00 30.39 83 PHE A CA 1
ATOM 648 C C . PHE A 1 83 ? 14.660 -20.899 -10.803 1.00 30.39 83 PHE A C 1
ATOM 650 O O . PHE A 1 83 ? 15.018 -21.794 -11.568 1.00 30.39 83 PHE A O 1
ATOM 657 N N . TRP A 1 84 ? 14.416 -19.662 -11.228 1.00 36.00 84 TRP A N 1
ATOM 658 C CA . TRP A 1 84 ? 14.722 -19.218 -12.586 1.00 36.00 84 TRP A CA 1
ATOM 659 C C . TRP A 1 84 ? 16.203 -18.826 -12.660 1.00 36.00 84 TRP A C 1
ATOM 661 O O . TRP A 1 84 ? 16.616 -17.805 -12.116 1.00 36.00 84 TRP A O 1
ATOM 671 N N . LEU A 1 85 ? 17.012 -19.671 -13.302 1.00 27.91 85 LEU A N 1
ATOM 672 C CA . LEU A 1 85 ? 18.411 -19.392 -13.634 1.00 27.91 85 LEU A CA 1
ATOM 673 C C . LEU A 1 85 ? 18.470 -18.422 -14.825 1.00 27.91 85 LEU A C 1
ATOM 675 O O . LEU A 1 85 ? 18.141 -18.792 -15.949 1.00 27.91 85 LEU A O 1
ATOM 679 N N . TRP A 1 86 ? 18.906 -17.187 -14.572 1.00 37.00 86 TRP A N 1
ATOM 680 C CA . TRP A 1 86 ? 19.341 -16.236 -15.602 1.00 37.00 86 TRP A CA 1
ATOM 681 C C . TRP A 1 86 ? 20.780 -16.582 -16.025 1.00 37.00 86 TRP A C 1
ATOM 683 O O . TRP A 1 86 ? 21.598 -16.871 -15.143 1.00 37.00 86 TRP A O 1
ATOM 693 N N . PRO A 1 87 ? 21.151 -16.542 -17.319 1.00 33.50 87 PRO A N 1
ATOM 694 C CA . PRO A 1 87 ? 22.535 -16.777 -17.710 1.00 33.50 87 PRO A CA 1
ATOM 695 C C . PRO A 1 87 ? 23.405 -15.608 -17.234 1.00 33.50 87 PRO A C 1
ATOM 697 O O . PRO A 1 87 ? 23.167 -14.460 -17.608 1.00 33.50 87 PRO A O 1
ATOM 700 N N . LYS A 1 88 ? 24.418 -15.896 -16.411 1.00 30.44 88 LYS A N 1
ATOM 701 C CA . LYS A 1 88 ? 25.492 -14.951 -16.084 1.00 30.44 88 LYS A CA 1
ATOM 702 C C . LYS A 1 88 ? 26.534 -14.986 -17.201 1.00 30.44 88 LYS A C 1
ATOM 704 O O . LYS A 1 88 ? 27.220 -15.992 -17.354 1.00 30.44 88 LYS A O 1
ATOM 709 N N . HIS A 1 89 ? 26.692 -13.886 -17.927 1.00 33.75 89 HIS A N 1
ATOM 710 C CA . HIS A 1 89 ? 27.896 -13.629 -18.714 1.00 33.75 89 HIS A CA 1
ATOM 711 C C . HIS A 1 89 ? 28.551 -12.333 -18.231 1.00 33.75 89 HIS A C 1
ATOM 713 O O . HIS A 1 89 ? 27.891 -11.304 -18.115 1.00 33.75 89 HIS A O 1
ATOM 719 N N . GLU A 1 90 ? 29.845 -12.419 -17.915 1.00 29.50 90 GLU A N 1
ATOM 720 C CA . GLU A 1 90 ? 30.715 -11.302 -17.530 1.00 29.50 90 GLU A CA 1
ATOM 721 C C . GLU A 1 90 ? 31.480 -10.730 -18.748 1.00 29.50 90 GLU A C 1
ATOM 723 O O . GLU A 1 90 ? 31.609 -11.418 -19.765 1.00 29.50 90 GLU A O 1
ATOM 728 N N . PRO A 1 91 ? 31.961 -9.469 -18.683 1.00 44.16 91 PRO A N 1
ATOM 729 C CA . PRO A 1 91 ? 32.012 -8.574 -19.841 1.00 44.16 91 PRO A CA 1
ATOM 730 C C . PRO A 1 91 ? 33.425 -8.305 -20.400 1.00 44.16 91 PRO A C 1
ATOM 732 O O . PRO A 1 91 ? 34.437 -8.474 -19.721 1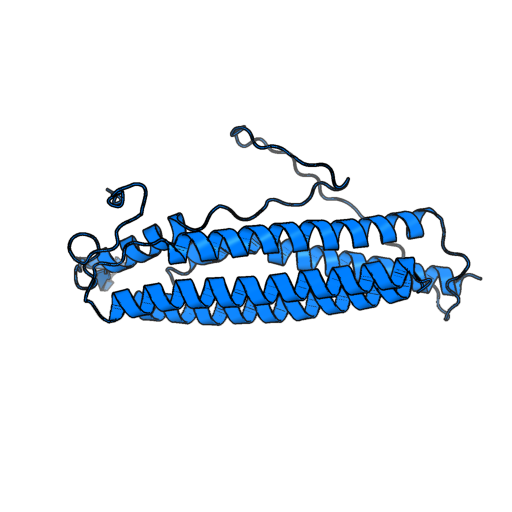.00 44.16 91 PRO A O 1
ATOM 735 N N . LYS A 1 92 ? 33.488 -7.767 -21.628 1.00 28.06 92 LYS A N 1
ATOM 736 C CA . LYS A 1 92 ? 34.605 -6.943 -22.132 1.00 28.06 92 LYS A CA 1
ATOM 737 C C . LYS A 1 92 ? 34.080 -5.556 -22.536 1.00 28.06 92 LYS A C 1
ATOM 739 O O . LYS A 1 92 ? 32.937 -5.422 -22.951 1.00 28.06 92 LYS A O 1
ATOM 744 N N . VAL A 1 93 ? 34.923 -4.548 -22.319 1.00 38.50 93 VAL A N 1
ATOM 745 C CA . VAL A 1 93 ? 34.626 -3.111 -22.138 1.00 38.50 93 VAL A CA 1
ATOM 746 C C . VAL A 1 93 ? 34.665 -2.305 -23.454 1.00 38.50 93 VAL A C 1
ATOM 748 O O . VAL A 1 93 ? 35.648 -2.471 -24.171 1.00 38.50 93 VAL A O 1
ATOM 751 N N . ALA A 1 94 ? 33.687 -1.398 -23.700 1.00 29.22 94 ALA A N 1
ATOM 752 C CA . ALA A 1 94 ? 33.834 0.034 -24.127 1.00 29.22 94 ALA A CA 1
ATOM 753 C C . ALA A 1 94 ? 32.596 0.672 -24.856 1.00 29.22 94 ALA A C 1
ATOM 755 O O . ALA A 1 94 ? 32.260 0.255 -25.948 1.00 29.22 94 ALA A O 1
ATOM 756 N N . THR A 1 95 ? 31.976 1.710 -24.251 1.00 41.91 95 THR A N 1
ATOM 757 C CA . THR A 1 95 ? 30.901 2.723 -24.599 1.00 41.91 95 THR A CA 1
ATOM 758 C C . THR A 1 95 ? 30.354 2.988 -26.052 1.00 41.91 95 THR A C 1
ATOM 760 O O . THR A 1 95 ? 31.060 2.704 -27.005 1.00 41.91 95 THR A O 1
ATOM 763 N N . PRO A 1 96 ? 29.172 3.666 -26.265 1.00 39.94 96 PRO A N 1
ATOM 764 C CA . PRO A 1 96 ? 27.902 3.065 -26.739 1.00 39.94 96 PRO A CA 1
ATOM 765 C C . PRO A 1 96 ? 27.273 3.616 -28.060 1.00 39.94 96 PRO A C 1
ATOM 767 O O . PRO A 1 96 ? 27.341 4.813 -28.330 1.00 39.94 96 PRO A O 1
ATOM 770 N N . ASN A 1 97 ? 26.479 2.799 -28.784 1.00 38.91 97 ASN A N 1
ATOM 771 C CA . ASN A 1 97 ? 25.336 3.242 -29.622 1.00 38.91 97 ASN A CA 1
ATOM 772 C C . ASN A 1 97 ? 24.130 2.256 -29.644 1.00 38.91 97 ASN A C 1
ATOM 774 O O . ASN A 1 97 ? 24.260 1.074 -29.944 1.00 38.91 97 ASN A O 1
ATOM 778 N N . ALA A 1 98 ? 22.914 2.755 -29.364 1.00 49.28 98 ALA A N 1
ATOM 779 C CA . ALA A 1 98 ? 21.689 1.972 -29.094 1.00 49.28 98 ALA A CA 1
ATOM 780 C C . ALA A 1 98 ? 20.792 1.642 -30.319 1.00 49.28 98 ALA A C 1
ATOM 782 O O . ALA A 1 98 ? 19.623 1.294 -30.149 1.00 49.28 98 ALA A O 1
ATOM 783 N N . SER A 1 99 ? 21.296 1.757 -31.554 1.00 48.34 99 SER A N 1
ATOM 784 C CA . SER A 1 99 ? 20.489 1.570 -32.780 1.00 48.34 99 SER A CA 1
ATOM 785 C C . SER A 1 99 ? 20.425 0.121 -33.298 1.00 48.34 99 SER A C 1
ATOM 787 O O . SER A 1 99 ? 19.600 -0.170 -34.159 1.00 48.34 99 SER A O 1
ATOM 789 N N . ASN A 1 100 ? 21.248 -0.794 -32.770 1.00 53.97 100 ASN A N 1
ATOM 790 C CA . ASN A 1 100 ? 21.399 -2.173 -33.273 1.00 53.97 100 ASN A CA 1
ATOM 791 C C . ASN A 1 100 ? 20.957 -3.248 -32.259 1.00 53.97 100 ASN A C 1
ATOM 793 O O . ASN A 1 100 ? 21.454 -4.374 -32.277 1.00 53.97 100 ASN A O 1
ATOM 797 N N . ALA A 1 101 ? 20.047 -2.916 -31.336 1.00 60.75 101 ALA A N 1
ATOM 798 C CA . ALA A 1 101 ? 19.631 -3.853 -30.294 1.00 60.75 101 ALA A CA 1
ATOM 799 C C . ALA A 1 101 ? 18.911 -5.089 -30.890 1.00 60.75 101 ALA A C 1
ATOM 801 O O . ALA A 1 101 ? 17.972 -4.930 -31.677 1.00 60.75 101 ALA A O 1
ATOM 802 N N . PRO A 1 102 ? 19.291 -6.324 -30.502 1.00 71.56 102 PRO A N 1
ATOM 803 C CA . PRO A 1 102 ? 18.589 -7.541 -30.893 1.00 71.56 102 PRO A CA 1
ATOM 804 C C . PRO A 1 102 ? 17.085 -7.476 -30.598 1.00 71.56 102 PRO A C 1
ATOM 806 O O . PRO A 1 102 ? 16.667 -6.964 -29.557 1.00 71.56 102 PRO A O 1
ATOM 809 N N . LYS A 1 103 ? 16.262 -8.084 -31.466 1.00 73.69 103 LYS A N 1
ATOM 810 C CA . LYS A 1 103 ? 14.798 -8.182 -31.273 1.00 73.69 103 LYS A CA 1
ATOM 811 C C . LYS A 1 103 ? 14.412 -8.753 -29.900 1.00 73.69 103 LYS A C 1
ATOM 813 O O . LYS A 1 103 ? 13.410 -8.343 -29.329 1.00 73.69 103 LYS A O 1
ATOM 818 N N . SER A 1 104 ? 15.223 -9.655 -29.347 1.00 72.69 104 SER A N 1
ATOM 819 C CA . SER A 1 104 ? 15.026 -10.216 -28.005 1.00 72.69 104 SER A CA 1
ATOM 820 C C . SER A 1 104 ? 15.115 -9.167 -26.889 1.00 72.69 104 SER A C 1
ATOM 822 O O . SER A 1 104 ? 14.326 -9.223 -25.948 1.00 72.69 104 SER A O 1
ATOM 824 N N . ILE A 1 105 ? 16.021 -8.189 -26.997 1.00 73.75 105 ILE A N 1
ATOM 825 C CA . ILE A 1 105 ? 16.146 -7.085 -26.032 1.00 73.75 105 ILE A CA 1
ATOM 826 C C . ILE A 1 105 ? 14.947 -6.146 -26.159 1.00 73.75 105 ILE A C 1
ATOM 828 O O . ILE A 1 105 ? 14.362 -5.757 -25.151 1.00 73.75 105 ILE A O 1
ATOM 832 N N . LEU A 1 106 ? 14.533 -5.832 -27.389 1.00 73.75 106 LEU A N 1
ATOM 833 C CA . LEU A 1 106 ? 13.362 -4.988 -27.639 1.00 73.75 106 LEU A CA 1
ATOM 834 C C . LEU A 1 106 ? 12.076 -5.602 -27.067 1.00 73.75 106 LEU A C 1
ATOM 836 O O . LEU A 1 106 ? 11.333 -4.900 -26.389 1.00 73.75 106 LEU A O 1
ATOM 840 N N . ASN A 1 107 ? 11.856 -6.906 -27.254 1.00 75.44 107 ASN A N 1
ATOM 841 C CA . ASN A 1 107 ? 10.698 -7.602 -26.684 1.00 75.44 107 ASN A CA 1
ATOM 842 C C . ASN A 1 107 ? 10.712 -7.591 -25.147 1.00 75.44 107 ASN A C 1
ATOM 844 O O . ASN A 1 107 ? 9.671 -7.443 -24.514 1.00 75.44 107 ASN A O 1
ATOM 848 N N . ARG A 1 108 ? 11.890 -7.725 -24.525 1.00 81.25 108 ARG A N 1
ATOM 849 C CA . ARG A 1 108 ? 12.019 -7.665 -23.061 1.00 81.25 108 ARG A CA 1
ATOM 850 C C . ARG A 1 108 ? 11.818 -6.256 -22.505 1.00 81.25 108 ARG A C 1
ATOM 852 O O . ARG A 1 108 ? 11.280 -6.128 -21.410 1.00 81.25 108 ARG A O 1
ATOM 859 N N . LEU A 1 109 ? 12.211 -5.218 -23.245 1.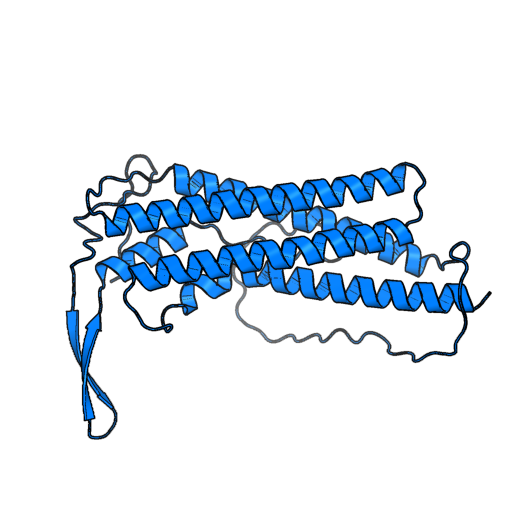00 80.75 109 LEU A N 1
ATOM 860 C CA . LEU A 1 109 ? 11.886 -3.828 -22.909 1.00 80.75 109 LEU A CA 1
ATOM 861 C C . LEU A 1 109 ? 10.372 -3.596 -22.934 1.00 80.75 109 LEU A C 1
ATOM 863 O O . LEU A 1 109 ? 9.832 -3.010 -22.000 1.00 80.75 109 LEU A O 1
ATOM 867 N N . ASP A 1 110 ? 9.681 -4.108 -23.953 1.00 79.00 110 ASP A N 1
ATOM 868 C CA . ASP A 1 110 ? 8.219 -4.012 -24.035 1.00 79.00 110 ASP A CA 1
ATOM 869 C C . ASP A 1 110 ? 7.544 -4.768 -22.885 1.00 79.00 110 ASP A C 1
ATOM 871 O O . ASP A 1 110 ? 6.665 -4.223 -22.218 1.00 79.00 110 ASP A O 1
ATOM 875 N N . GLY A 1 111 ? 8.019 -5.981 -22.581 1.00 79.50 111 GLY A N 1
ATOM 876 C CA . GLY A 1 111 ? 7.542 -6.761 -21.438 1.00 79.50 111 GLY A CA 1
ATOM 877 C C . GLY A 1 111 ? 7.767 -6.063 -20.092 1.00 79.50 111 GLY A C 1
ATOM 878 O O . GLY A 1 111 ? 6.897 -6.110 -19.222 1.00 79.50 111 GLY A O 1
ATOM 879 N N . TYR A 1 112 ? 8.897 -5.368 -19.923 1.00 84.81 112 TYR A N 1
ATOM 880 C CA . TYR A 1 112 ? 9.167 -4.555 -18.735 1.00 84.81 112 TYR A CA 1
ATOM 881 C C . TYR A 1 112 ? 8.139 -3.426 -18.585 1.00 84.81 112 TYR A C 1
ATOM 883 O O . TYR A 1 112 ? 7.515 -3.299 -17.532 1.00 84.81 112 TYR A O 1
ATOM 891 N N . HIS A 1 113 ? 7.925 -2.633 -19.639 1.00 83.12 113 HIS A N 1
ATOM 892 C CA . HIS A 1 113 ? 6.983 -1.514 -19.597 1.00 83.12 113 HIS A CA 1
ATOM 893 C C . HIS A 1 113 ? 5.546 -1.975 -19.345 1.00 83.12 113 HIS A C 1
ATOM 895 O O . HIS A 1 113 ? 4.879 -1.421 -18.473 1.00 83.12 113 HIS A O 1
ATOM 901 N N . ALA A 1 114 ? 5.101 -3.028 -20.036 1.00 83.81 114 ALA A N 1
ATOM 902 C CA . ALA A 1 114 ? 3.772 -3.600 -19.841 1.00 83.81 114 ALA A CA 1
ATOM 903 C C . ALA A 1 114 ? 3.572 -4.127 -18.409 1.00 83.81 114 ALA A C 1
ATOM 905 O O . ALA A 1 114 ? 2.518 -3.913 -17.810 1.00 83.81 114 ALA A O 1
ATOM 906 N N . SER A 1 115 ? 4.599 -4.768 -17.835 1.00 84.38 115 SER A N 1
ATOM 907 C CA . SER A 1 115 ? 4.557 -5.253 -16.449 1.00 84.38 115 SER A CA 1
ATOM 908 C C . SER A 1 115 ? 4.437 -4.100 -15.452 1.00 84.38 115 SER A C 1
ATOM 910 O O . SER A 1 115 ? 3.615 -4.174 -14.541 1.00 84.38 115 SER A O 1
ATOM 912 N N . ALA A 1 116 ? 5.230 -3.037 -15.629 1.00 85.81 116 ALA A N 1
ATOM 913 C CA . ALA A 1 116 ? 5.194 -1.858 -14.763 1.00 85.81 116 ALA A CA 1
ATOM 914 C C . ALA A 1 116 ? 3.818 -1.175 -14.805 1.00 85.81 116 ALA A C 1
ATOM 916 O O . ALA A 1 116 ? 3.225 -0.923 -13.758 1.00 85.81 116 ALA A O 1
ATOM 917 N N . GLU A 1 117 ? 3.281 -0.936 -16.007 1.00 86.06 117 GLU A N 1
ATOM 918 C CA . GLU A 1 117 ? 1.980 -0.281 -16.184 1.00 86.06 117 GLU A CA 1
ATOM 919 C C . GLU A 1 117 ? 0.840 -1.113 -15.586 1.00 86.06 117 GLU A C 1
ATOM 921 O O . GLU A 1 117 ? 0.041 -0.602 -14.799 1.00 86.06 117 GLU A O 1
ATOM 926 N N . SER A 1 118 ? 0.776 -2.405 -15.924 1.00 85.31 118 SER A N 1
ATOM 927 C CA . SER A 1 118 ? -0.282 -3.292 -15.433 1.00 85.31 118 SER A CA 1
ATOM 928 C C . SER A 1 118 ? -0.267 -3.399 -13.909 1.00 85.31 118 SER A C 1
ATOM 930 O O . SER A 1 118 ? -1.321 -3.322 -13.272 1.00 85.31 118 SER A O 1
ATOM 932 N N . PHE A 1 119 ? 0.916 -3.551 -13.311 1.00 85.25 119 PHE A N 1
ATOM 933 C CA . PHE A 1 119 ? 1.039 -3.698 -11.866 1.00 85.25 119 PHE A CA 1
ATOM 934 C C . PHE A 1 119 ? 0.668 -2.418 -11.121 1.00 85.25 119 PHE A C 1
ATOM 936 O O . PHE A 1 119 ? -0.128 -2.475 -10.181 1.00 85.25 119 PHE A O 1
ATOM 943 N N . SER A 1 120 ? 1.182 -1.275 -11.582 1.00 87.94 120 SER A N 1
ATOM 944 C CA . SER A 1 120 ? 0.886 0.032 -10.998 1.00 87.94 120 SER A CA 1
ATOM 945 C C . SER A 1 120 ? -0.617 0.312 -11.017 1.00 87.94 120 SER A C 1
ATOM 947 O O . SER A 1 120 ? -1.208 0.507 -9.957 1.00 87.94 120 SER A O 1
ATOM 949 N N . ARG A 1 121 ? -1.282 0.140 -12.171 1.00 88.69 121 ARG A N 1
ATOM 950 C CA . ARG A 1 121 ? -2.740 0.313 -12.288 1.00 88.69 121 ARG A CA 1
ATOM 951 C C . ARG A 1 121 ? -3.536 -0.579 -11.331 1.00 88.69 121 ARG A C 1
ATOM 953 O O . ARG A 1 121 ? -4.513 -0.131 -10.732 1.00 88.69 121 ARG A O 1
ATOM 960 N N . ARG A 1 122 ? -3.155 -1.853 -11.174 1.00 88.19 122 ARG A N 1
ATOM 961 C CA . ARG A 1 122 ? -3.858 -2.774 -10.257 1.00 88.19 122 ARG A CA 1
ATOM 962 C C . ARG A 1 122 ? -3.777 -2.299 -8.812 1.00 88.19 122 ARG A C 1
ATOM 964 O O . ARG A 1 122 ? -4.775 -2.367 -8.097 1.00 88.19 122 ARG A O 1
ATOM 971 N N . TYR A 1 123 ? -2.609 -1.826 -8.391 1.00 89.94 123 TYR A N 1
ATOM 972 C CA . TYR A 1 123 ? -2.418 -1.319 -7.039 1.00 89.94 123 TYR A CA 1
ATOM 973 C C . TYR A 1 123 ? -3.089 0.038 -6.823 1.00 89.94 123 TYR A C 1
ATOM 975 O O . TYR A 1 123 ? -3.662 0.237 -5.752 1.00 89.94 123 TYR A O 1
ATOM 983 N N . THR A 1 124 ? -3.134 0.912 -7.834 1.00 91.94 124 THR A N 1
ATOM 984 C CA . THR A 1 124 ? -3.950 2.135 -7.801 1.00 91.94 124 THR A CA 1
ATOM 985 C C . THR A 1 124 ? -5.411 1.800 -7.512 1.00 91.94 124 THR A C 1
ATOM 987 O O . THR A 1 124 ? -5.956 2.248 -6.503 1.00 91.94 124 THR A O 1
ATOM 990 N N . LEU A 1 125 ? -6.024 0.929 -8.322 1.00 90.19 125 LEU A N 1
ATOM 991 C CA . LEU A 1 125 ? -7.428 0.532 -8.154 1.00 90.19 125 LEU A CA 1
ATOM 992 C C . LEU A 1 125 ? -7.692 -0.115 -6.789 1.00 90.19 125 LEU A C 1
ATOM 994 O O . LEU A 1 125 ? -8.662 0.226 -6.112 1.00 90.19 125 LEU A O 1
ATOM 998 N N . TRP A 1 126 ? -6.814 -1.023 -6.361 1.00 91.44 126 TRP A N 1
ATOM 999 C CA . TRP A 1 126 ? -6.927 -1.656 -5.050 1.00 91.44 126 TRP A CA 1
ATOM 1000 C C . TRP A 1 126 ? -6.847 -0.628 -3.915 1.00 91.44 126 TRP A C 1
ATOM 1002 O O . TRP A 1 126 ? -7.677 -0.647 -3.011 1.00 91.44 126 TRP A O 1
ATOM 1012 N N . SER A 1 127 ? -5.916 0.325 -3.973 1.00 92.56 127 SER A N 1
ATOM 1013 C CA . SER A 1 127 ? -5.773 1.343 -2.924 1.00 92.56 127 SER A CA 1
ATOM 1014 C C . SER A 1 127 ? -6.971 2.297 -2.843 1.00 92.56 127 SER A C 1
ATOM 1016 O O . SER A 1 127 ? -7.396 2.662 -1.746 1.00 92.56 127 SER A O 1
ATOM 1018 N N . GLN A 1 128 ? -7.582 2.629 -3.984 1.00 91.94 128 GLN A N 1
ATOM 1019 C CA . GLN A 1 128 ? -8.835 3.383 -4.040 1.00 91.94 128 GLN A CA 1
ATOM 1020 C C . GLN A 1 128 ? -9.986 2.599 -3.394 1.00 91.94 128 GLN A C 1
ATOM 1022 O O . GLN A 1 128 ? -10.764 3.170 -2.627 1.00 91.94 128 GLN A O 1
ATOM 1027 N N . GLN A 1 129 ? -10.060 1.285 -3.634 1.00 90.62 129 GLN A N 1
ATOM 1028 C CA . GLN A 1 129 ? -11.038 0.409 -2.986 1.00 90.62 129 GLN A CA 1
ATOM 1029 C C . GLN A 1 129 ? -10.830 0.349 -1.466 1.00 90.62 129 GLN A C 1
ATOM 1031 O O . GLN A 1 129 ? -11.797 0.473 -0.714 1.00 90.62 129 GLN A O 1
ATOM 1036 N N . VAL A 1 130 ? -9.584 0.211 -0.998 1.00 90.06 130 VAL A N 1
ATOM 1037 C CA . VAL A 1 130 ? -9.242 0.240 0.437 1.00 90.06 130 VAL A CA 1
ATOM 1038 C C . VAL A 1 130 ? -9.718 1.547 1.075 1.00 90.06 130 VAL A C 1
ATOM 1040 O O . VAL A 1 130 ? -10.418 1.525 2.090 1.00 90.06 130 VAL A O 1
ATOM 1043 N N . LEU A 1 131 ? -9.394 2.690 0.459 1.00 92.44 131 LEU A N 1
ATOM 1044 C CA . LEU A 1 131 ? -9.822 4.007 0.933 1.00 92.44 131 LEU A CA 1
ATOM 1045 C C . LEU A 1 131 ? -11.351 4.122 0.986 1.00 92.44 131 LEU A C 1
ATOM 1047 O O . LEU A 1 131 ? -11.904 4.626 1.965 1.00 92.44 131 LEU A O 1
ATOM 1051 N N . GLN A 1 132 ? -12.047 3.639 -0.044 1.00 90.75 132 GLN A N 1
ATOM 1052 C CA . GLN A 1 132 ? -13.505 3.655 -0.091 1.00 90.75 132 GLN A CA 1
ATOM 1053 C C . GLN A 1 132 ? -14.120 2.828 1.046 1.00 90.75 132 GLN A C 1
ATOM 1055 O O . GLN A 1 132 ? -15.037 3.311 1.710 1.00 90.75 132 GLN A O 1
ATOM 1060 N N . LEU A 1 133 ? -13.613 1.618 1.296 1.00 88.75 133 LEU A N 1
ATOM 1061 C CA . LEU A 1 133 ? -14.114 0.739 2.357 1.00 88.75 133 LEU A CA 1
ATOM 1062 C C . LEU A 1 133 ? -13.906 1.351 3.747 1.00 88.75 133 LEU A C 1
ATOM 1064 O O . LEU A 1 133 ? -14.837 1.378 4.553 1.00 88.75 133 LEU A O 1
ATOM 1068 N N . LEU A 1 134 ? -12.731 1.929 4.007 1.00 89.50 134 LEU A N 1
ATOM 1069 C CA . LEU A 1 134 ? -12.447 2.608 5.277 1.00 89.50 134 LEU A CA 1
ATOM 1070 C C . LEU A 1 134 ? -13.307 3.866 5.481 1.00 89.50 134 LEU A C 1
ATOM 1072 O O . LEU A 1 134 ? -13.711 4.174 6.603 1.00 89.50 134 LEU A O 1
ATOM 1076 N N . ASN A 1 135 ? -13.648 4.580 4.406 1.00 90.56 135 ASN A N 1
ATOM 1077 C CA . ASN A 1 135 ? -14.563 5.723 4.469 1.00 90.56 135 ASN A CA 1
ATOM 1078 C C . ASN A 1 135 ? -16.030 5.322 4.688 1.00 90.56 135 ASN A C 1
ATOM 1080 O O . ASN A 1 135 ? -16.833 6.163 5.087 1.00 90.56 135 ASN A O 1
ATOM 1084 N N . GLN A 1 136 ? -16.388 4.059 4.448 1.00 88.75 136 GLN A N 1
ATOM 1085 C CA . GLN A 1 136 ? -17.743 3.539 4.650 1.00 88.75 136 GLN A CA 1
ATOM 1086 C C . GLN A 1 136 ? -17.993 2.977 6.056 1.00 88.75 136 GLN A C 1
ATOM 1088 O O . GLN A 1 136 ? -19.137 2.618 6.349 1.00 88.75 136 GLN A O 1
ATOM 1093 N N . LEU A 1 137 ? -16.967 2.912 6.913 1.00 87.44 137 LEU A N 1
ATOM 1094 C CA . LEU A 1 137 ? -17.101 2.479 8.306 1.00 87.44 137 LEU A CA 1
ATOM 1095 C C . LEU A 1 137 ? -18.132 3.335 9.056 1.00 87.44 137 LEU A C 1
ATOM 1097 O O . LEU A 1 137 ? -18.093 4.566 8.997 1.00 87.44 137 LEU A O 1
ATOM 1101 N N . ASP A 1 138 ? -19.034 2.678 9.785 1.00 86.75 138 ASP A N 1
ATOM 1102 C CA . ASP A 1 138 ? -19.992 3.335 10.678 1.00 86.75 138 ASP A CA 1
ATOM 1103 C C . ASP A 1 138 ? -19.360 3.454 12.071 1.00 86.75 138 ASP A C 1
ATOM 1105 O O . ASP A 1 138 ? -19.310 2.494 12.845 1.00 86.75 138 ASP A O 1
ATOM 1109 N N . VAL A 1 139 ? -18.794 4.627 12.352 1.00 87.56 139 VAL A N 1
ATOM 1110 C CA . VAL A 1 139 ? -18.035 4.901 13.576 1.00 87.56 139 VAL A CA 1
ATOM 1111 C C . VAL A 1 139 ? -18.963 5.523 14.615 1.00 87.56 139 VAL A C 1
ATOM 1113 O O . VAL A 1 139 ? -19.385 6.668 14.467 1.00 87.56 139 VAL A O 1
ATOM 1116 N N . ARG A 1 140 ? -19.263 4.768 15.677 1.00 87.75 140 ARG A N 1
ATOM 1117 C CA . ARG A 1 140 ? -20.163 5.176 16.774 1.00 87.75 140 ARG A CA 1
ATOM 1118 C C . ARG A 1 140 ? -19.464 5.280 18.131 1.00 87.75 140 ARG A C 1
ATOM 1120 O O . ARG A 1 140 ? -20.111 5.537 19.141 1.00 87.75 140 ARG A O 1
ATOM 1127 N N . THR A 1 141 ? -18.154 5.063 18.152 1.00 84.56 141 THR A N 1
ATOM 1128 C CA . THR A 1 141 ? -17.300 5.264 19.326 1.00 84.56 141 THR A CA 1
ATOM 1129 C C . THR A 1 141 ? -17.169 6.749 19.680 1.00 84.56 141 THR A C 1
ATOM 1131 O O . THR A 1 141 ? -17.173 7.617 18.804 1.00 84.56 141 THR A O 1
ATOM 1134 N N . THR A 1 142 ? -17.010 7.043 20.969 1.00 82.94 142 THR A N 1
ATOM 1135 C CA . THR A 1 142 ? -16.616 8.377 21.466 1.00 82.94 142 THR A CA 1
ATOM 1136 C C . THR A 1 142 ? -15.200 8.388 22.039 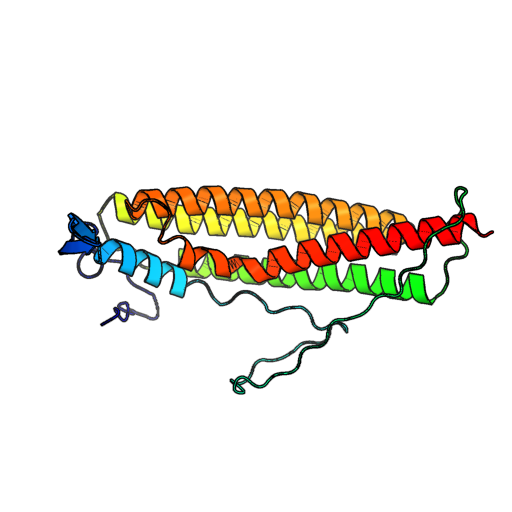1.00 82.94 142 THR A C 1
ATOM 1138 O O . THR A 1 142 ? -14.699 9.423 22.487 1.00 82.94 142 THR A O 1
ATOM 1141 N N . THR A 1 143 ? -14.525 7.240 22.010 1.00 85.00 143 THR A N 1
ATOM 1142 C CA . THR A 1 143 ? -13.245 7.052 22.678 1.00 85.00 143 THR A CA 1
ATOM 1143 C C . THR A 1 143 ? -12.108 7.618 21.834 1.00 85.00 143 THR A C 1
ATOM 1145 O O . THR A 1 143 ? -11.844 7.166 20.721 1.00 85.00 143 THR A O 1
ATOM 1148 N N . ILE A 1 144 ? -11.390 8.604 22.383 1.00 87.25 144 ILE A N 1
ATOM 1149 C CA . ILE A 1 144 ? -10.335 9.348 21.671 1.00 87.25 144 ILE A CA 1
ATOM 1150 C C . ILE A 1 144 ? -9.267 8.424 21.046 1.00 87.25 144 ILE A C 1
ATOM 1152 O O . ILE A 1 144 ? -8.969 8.609 19.867 1.00 87.25 144 ILE A O 1
ATOM 1156 N N . PRO A 1 145 ? -8.689 7.433 21.761 1.00 84.31 145 PRO A N 1
ATOM 1157 C CA . PRO A 1 145 ? -7.760 6.475 21.157 1.00 84.31 145 PRO A CA 1
ATOM 1158 C C . PRO A 1 145 ? -8.320 5.755 19.924 1.00 84.31 145 PRO A C 1
ATOM 1160 O O . PRO A 1 145 ? -7.626 5.635 18.919 1.00 84.31 145 PRO A O 1
ATOM 1163 N N . THR A 1 146 ? -9.570 5.296 19.991 1.00 87.94 146 THR A N 1
ATOM 1164 C CA . THR A 1 146 ? -10.241 4.560 18.910 1.00 87.94 146 THR A CA 1
ATOM 1165 C C . THR A 1 146 ? -10.441 5.454 17.689 1.00 87.94 146 THR A C 1
ATOM 1167 O O . THR A 1 146 ? -10.120 5.053 16.573 1.00 87.94 146 THR A O 1
ATOM 1170 N N . LEU A 1 147 ? -10.898 6.692 17.900 1.00 90.12 147 LEU A N 1
ATOM 1171 C CA . LEU A 1 147 ? -11.046 7.679 16.829 1.00 90.12 147 LEU A CA 1
ATOM 1172 C C . LEU A 1 147 ? -9.703 7.980 16.148 1.00 90.12 147 LEU A C 1
ATOM 1174 O O . LEU A 1 147 ? -9.622 7.935 14.923 1.00 90.12 147 LEU A O 1
ATOM 1178 N N . LYS A 1 148 ? -8.632 8.182 16.929 1.00 90.38 148 LYS A N 1
ATOM 1179 C CA . LYS A 1 148 ? -7.279 8.409 16.393 1.00 90.38 148 LYS A CA 1
ATOM 1180 C C . LYS A 1 148 ? -6.777 7.246 15.538 1.00 90.38 148 LYS A C 1
ATOM 1182 O O . LYS A 1 148 ? -6.209 7.486 14.478 1.00 90.38 148 LYS A O 1
ATOM 1187 N N . LEU A 1 149 ? -7.001 6.001 15.966 1.00 90.81 149 LEU A N 1
ATOM 1188 C CA . LEU A 1 149 ? -6.615 4.830 15.175 1.00 90.81 149 LEU A CA 1
ATOM 1189 C C . LEU A 1 149 ? -7.359 4.793 13.835 1.00 90.81 149 LEU A C 1
ATOM 1191 O O . LEU A 1 149 ? -6.747 4.573 12.792 1.00 90.81 149 LEU A O 1
ATOM 1195 N N . ILE A 1 150 ? -8.674 5.020 13.845 1.00 91.50 150 ILE A N 1
ATOM 1196 C CA . ILE A 1 150 ? -9.480 5.021 12.618 1.00 91.50 150 ILE A CA 1
ATOM 1197 C C . ILE A 1 150 ? -8.998 6.118 11.661 1.00 91.50 150 ILE A C 1
ATOM 1199 O O . ILE A 1 150 ? -8.868 5.874 10.458 1.00 91.50 150 ILE A O 1
ATOM 1203 N N . ASP A 1 151 ? -8.689 7.303 12.187 1.00 93.25 151 ASP A N 1
ATOM 1204 C CA . ASP A 1 151 ? -8.121 8.400 11.403 1.00 93.25 151 ASP A CA 1
ATOM 1205 C C . ASP A 1 151 ? -6.746 8.034 10.827 1.00 93.25 151 ASP A C 1
ATOM 1207 O O . ASP A 1 151 ? -6.481 8.325 9.658 1.00 93.25 151 ASP A O 1
ATOM 1211 N N . ALA A 1 152 ? -5.900 7.323 11.581 1.00 92.56 152 ALA A N 1
ATOM 1212 C CA . ALA A 1 152 ? -4.616 6.822 11.091 1.00 92.56 152 ALA A CA 1
ATOM 1213 C C . ALA A 1 152 ? -4.788 5.839 9.918 1.00 92.56 152 ALA A C 1
ATOM 1215 O O . ALA A 1 152 ? -4.116 5.988 8.898 1.00 92.56 152 ALA A O 1
ATOM 1216 N N . PHE A 1 153 ? -5.734 4.894 9.999 1.00 92.50 153 PHE A N 1
ATOM 1217 C CA . PHE A 1 153 ? -6.058 3.977 8.893 1.00 92.50 153 PHE A CA 1
ATOM 1218 C C . PHE A 1 153 ? -6.550 4.721 7.642 1.00 92.50 153 PHE A C 1
ATOM 1220 O O . PHE A 1 153 ? -6.107 4.430 6.527 1.00 92.50 153 PHE A O 1
ATOM 1227 N N . LYS A 1 154 ? -7.446 5.703 7.806 1.00 93.88 154 LYS A N 1
ATOM 1228 C CA . LYS A 1 154 ? -7.949 6.518 6.686 1.00 93.88 154 LYS A CA 1
ATOM 1229 C C . LYS A 1 154 ? -6.842 7.361 6.056 1.00 93.88 154 LYS A C 1
ATOM 1231 O O . LYS A 1 154 ? -6.731 7.406 4.831 1.00 93.88 154 LYS A O 1
ATOM 1236 N N . SER A 1 155 ? -6.005 7.990 6.881 1.00 95.00 155 SER A N 1
ATOM 1237 C CA . SER A 1 155 ? -4.858 8.790 6.440 1.00 95.00 155 SER A CA 1
ATOM 1238 C C . SER A 1 155 ? -3.825 7.942 5.695 1.00 95.00 155 SER A C 1
ATOM 1240 O O . SER A 1 155 ? -3.343 8.340 4.629 1.00 95.00 155 SER A O 1
ATOM 1242 N N . PHE A 1 156 ? -3.543 6.736 6.200 1.00 93.00 156 PHE A N 1
ATOM 1243 C CA . PHE A 1 156 ? -2.704 5.744 5.534 1.00 93.00 156 PHE A CA 1
ATOM 1244 C C . PHE A 1 156 ? -3.254 5.390 4.150 1.00 93.00 156 PHE A C 1
ATOM 1246 O O . PHE A 1 156 ? -2.549 5.556 3.155 1.00 93.00 156 PHE A O 1
ATOM 1253 N N . ALA A 1 157 ? -4.522 4.979 4.063 1.00 93.12 157 ALA A N 1
ATOM 1254 C CA . ALA A 1 157 ? -5.139 4.601 2.795 1.00 93.12 157 ALA A CA 1
ATOM 1255 C C . ALA A 1 157 ? -5.177 5.763 1.792 1.00 93.12 157 ALA A C 1
ATOM 1257 O O . ALA A 1 157 ? -4.913 5.566 0.608 1.00 93.12 157 ALA A O 1
ATOM 1258 N N . GLN A 1 158 ? -5.440 6.987 2.258 1.00 96.75 158 GLN A N 1
ATOM 1259 C CA . GLN A 1 158 ? -5.429 8.176 1.408 1.00 96.75 158 GLN A CA 1
ATOM 1260 C C . GLN A 1 158 ? -4.025 8.499 0.887 1.00 96.75 158 GLN A C 1
ATOM 1262 O O . GLN A 1 158 ? -3.858 8.815 -0.292 1.00 96.75 158 GLN A O 1
ATOM 1267 N N . SER A 1 159 ? -3.017 8.432 1.754 1.00 95.69 159 SER A N 1
ATOM 1268 C CA . SER A 1 159 ? -1.623 8.683 1.377 1.00 95.69 159 SER A CA 1
ATOM 1269 C C . SER A 1 159 ? -1.117 7.623 0.404 1.00 95.69 159 SER A C 1
ATOM 1271 O O . SER A 1 159 ? -0.450 7.953 -0.575 1.00 95.69 159 SER A O 1
ATOM 1273 N N . LEU A 1 160 ? -1.485 6.363 0.640 1.00 93.75 160 LEU A N 1
ATOM 1274 C CA . LEU A 1 160 ? -1.156 5.244 -0.229 1.00 93.75 160 LEU A CA 1
ATOM 1275 C C . LEU A 1 160 ? -1.810 5.387 -1.607 1.00 93.75 160 LEU A C 1
ATOM 1277 O O . LEU A 1 160 ? -1.115 5.250 -2.610 1.00 93.75 160 LEU A O 1
ATOM 1281 N N . ALA A 1 161 ? -3.102 5.727 -1.661 1.00 94.38 161 ALA A N 1
ATOM 1282 C CA . ALA A 1 161 ? -3.811 5.950 -2.919 1.00 94.38 161 ALA A CA 1
ATOM 1283 C C . ALA A 1 161 ? -3.144 7.045 -3.757 1.00 94.38 161 ALA A C 1
ATOM 1285 O O . ALA A 1 161 ? -2.797 6.807 -4.908 1.00 94.38 161 ALA A O 1
ATOM 1286 N N . ARG A 1 162 ? -2.836 8.198 -3.151 1.00 96.12 162 ARG A N 1
ATOM 1287 C CA . ARG A 1 162 ? -2.124 9.288 -3.841 1.00 96.12 162 ARG A CA 1
ATOM 1288 C C . ARG A 1 162 ? -0.744 8.870 -4.346 1.00 96.12 162 ARG A C 1
ATOM 1290 O O . ARG A 1 162 ? -0.335 9.281 -5.428 1.00 96.12 162 ARG A O 1
ATOM 1297 N N . ALA A 1 163 ? -0.001 8.095 -3.553 1.00 94.81 163 ALA A N 1
ATOM 1298 C CA . ALA A 1 163 ? 1.325 7.630 -3.946 1.00 94.81 163 ALA A CA 1
ATOM 1299 C C . ALA A 1 163 ? 1.256 6.688 -5.157 1.00 94.81 163 ALA A C 1
ATOM 1301 O O . ALA A 1 163 ? 2.075 6.813 -6.064 1.00 94.81 163 ALA A O 1
ATOM 1302 N N . LEU A 1 164 ? 0.276 5.784 -5.186 1.00 93.62 164 LEU A N 1
ATOM 1303 C CA . LEU A 1 164 ? 0.095 4.827 -6.277 1.00 93.62 164 LEU A CA 1
ATOM 1304 C C . LEU A 1 164 ? -0.496 5.481 -7.536 1.00 93.62 164 LEU A C 1
ATOM 1306 O O . LEU A 1 164 ? -0.023 5.197 -8.631 1.00 93.62 164 LEU A O 1
ATOM 1310 N N . GLU A 1 165 ? -1.424 6.431 -7.391 1.00 95.19 165 GLU A N 1
ATOM 1311 C CA . GLU A 1 165 ? -1.913 7.270 -8.498 1.00 95.19 165 GLU A CA 1
ATOM 1312 C C . GLU A 1 165 ? -0.761 8.038 -9.163 1.00 95.19 165 GLU A C 1
ATOM 1314 O O . GLU A 1 165 ? -0.593 7.987 -10.380 1.00 95.19 165 GLU A O 1
ATOM 1319 N N . SER A 1 166 ? 0.093 8.682 -8.360 1.00 95.81 166 SER A N 1
ATOM 1320 C CA . SER A 1 166 ? 1.287 9.391 -8.842 1.00 95.81 166 SER A CA 1
ATOM 1321 C C . SER A 1 166 ? 2.277 8.460 -9.557 1.00 95.81 166 SER A C 1
ATOM 1323 O O . SER A 1 166 ? 2.928 8.858 -10.528 1.00 95.81 166 SER A O 1
ATOM 1325 N N . GLU A 1 167 ? 2.416 7.215 -9.097 1.00 94.00 167 GLU A N 1
ATOM 1326 C CA . GLU A 1 167 ? 3.242 6.222 -9.781 1.00 94.00 167 GLU A CA 1
ATOM 1327 C C . GLU A 1 167 ? 2.655 5.847 -11.143 1.00 94.00 167 GLU A C 1
ATOM 1329 O O . GLU A 1 167 ? 3.381 5.872 -12.141 1.00 94.00 167 GLU A O 1
ATOM 1334 N N . GLU A 1 168 ? 1.355 5.541 -11.194 1.00 92.94 168 GLU A N 1
ATOM 1335 C CA . GLU A 1 168 ? 0.670 5.167 -12.431 1.00 92.94 168 GLU A CA 1
ATOM 1336 C C . GLU A 1 168 ? 0.759 6.294 -13.459 1.00 92.94 168 GLU A C 1
ATOM 1338 O O . GLU A 1 168 ? 1.119 6.049 -14.612 1.00 92.94 168 GLU A O 1
ATOM 1343 N N . GLU A 1 169 ? 0.505 7.538 -13.051 1.00 93.62 169 GLU A N 1
ATOM 1344 C CA . GLU A 1 169 ? 0.661 8.715 -13.907 1.00 93.62 169 GLU A CA 1
ATOM 1345 C C . GLU A 1 169 ? 2.096 8.845 -14.434 1.00 93.62 169 GLU A C 1
ATOM 1347 O O . GLU A 1 169 ? 2.308 9.087 -15.629 1.00 93.62 169 GLU A O 1
ATOM 1352 N N . GLY A 1 170 ? 3.090 8.629 -13.566 1.00 93.00 170 GLY A N 1
ATOM 1353 C CA . GLY A 1 170 ? 4.502 8.631 -13.935 1.00 93.00 170 GLY A CA 1
ATOM 1354 C C . GLY A 1 170 ? 4.840 7.570 -14.984 1.00 93.00 170 GLY A C 1
ATOM 1355 O O . GLY A 1 170 ? 5.507 7.877 -15.974 1.00 93.00 170 GLY A O 1
ATOM 1356 N N . ILE A 1 171 ? 4.347 6.342 -14.814 1.00 90.31 171 ILE A N 1
ATOM 1357 C CA . ILE A 1 171 ? 4.564 5.232 -15.756 1.00 90.31 171 ILE A CA 1
ATOM 1358 C C . ILE A 1 171 ? 3.809 5.467 -17.073 1.00 90.31 171 ILE A C 1
ATOM 1360 O O . ILE A 1 171 ? 4.355 5.254 -18.156 1.00 90.31 171 ILE A O 1
ATOM 1364 N N . GLN A 1 172 ? 2.576 5.971 -17.029 1.00 88.56 172 GLN A N 1
ATOM 1365 C CA . GLN A 1 172 ? 1.834 6.320 -18.244 1.00 88.56 172 GLN A CA 1
ATOM 1366 C C . GLN A 1 172 ? 2.530 7.442 -19.027 1.00 88.56 172 GLN A C 1
ATOM 1368 O O . GLN A 1 172 ? 2.559 7.422 -20.261 1.00 88.56 172 GLN A O 1
ATOM 1373 N N . HIS A 1 173 ? 3.125 8.414 -18.333 1.00 88.69 173 HIS A N 1
ATOM 1374 C CA . HIS A 1 173 ? 3.900 9.473 -18.969 1.00 88.69 173 HIS A CA 1
ATOM 1375 C C . HIS A 1 173 ? 5.137 8.918 -19.699 1.00 88.69 173 HIS A C 1
ATOM 1377 O O . HIS A 1 173 ? 5.390 9.292 -20.850 1.00 88.69 173 HIS A O 1
ATOM 1383 N N . THR A 1 174 ? 5.880 7.982 -19.092 1.00 85.94 174 THR A N 1
ATOM 1384 C CA . THR A 1 174 ? 7.025 7.337 -19.766 1.00 85.94 174 THR A CA 1
ATOM 1385 C C . THR A 1 174 ? 6.586 6.475 -20.952 1.00 85.94 174 THR A C 1
ATOM 1387 O O . THR A 1 174 ? 7.272 6.455 -21.980 1.00 85.94 174 THR A O 1
ATOM 1390 N N . ALA A 1 175 ? 5.420 5.830 -20.869 1.00 80.31 175 ALA A N 1
ATOM 1391 C CA . ALA A 1 175 ? 4.835 5.068 -21.969 1.00 80.31 175 ALA A CA 1
ATOM 1392 C C . ALA A 1 175 ? 4.433 5.958 -23.162 1.00 80.31 175 ALA A C 1
ATOM 1394 O O . ALA A 1 175 ? 4.745 5.640 -24.309 1.00 80.31 175 ALA A O 1
ATOM 1395 N N . ARG A 1 176 ? 3.816 7.123 -22.927 1.00 77.56 176 ARG A N 1
ATOM 1396 C CA . ARG A 1 176 ? 3.484 8.081 -24.006 1.00 77.56 176 ARG A CA 1
ATOM 1397 C C . ARG A 1 176 ? 4.734 8.646 -24.681 1.00 77.56 176 ARG A C 1
ATOM 1399 O O . ARG A 1 176 ? 4.757 8.823 -25.897 1.00 77.56 176 ARG A O 1
ATOM 1406 N N . ALA A 1 177 ? 5.804 8.875 -23.918 1.00 74.81 177 ALA A N 1
ATOM 1407 C CA . ALA A 1 177 ? 7.080 9.308 -24.484 1.00 74.81 177 ALA A CA 1
ATOM 1408 C C . ALA A 1 177 ? 7.668 8.276 -25.472 1.00 74.81 177 ALA A C 1
ATOM 1410 O O . ALA A 1 177 ? 8.280 8.677 -26.462 1.00 74.81 177 ALA A O 1
ATOM 1411 N N . LEU A 1 178 ? 7.452 6.970 -25.251 1.00 69.50 178 LEU A N 1
ATOM 1412 C CA . LEU A 1 178 ? 7.826 5.914 -26.209 1.00 69.50 178 LEU A CA 1
ATOM 1413 C C . LEU A 1 178 ? 7.067 6.044 -27.529 1.00 69.50 178 LEU A C 1
ATOM 1415 O O . LEU A 1 178 ? 7.670 5.963 -28.596 1.00 69.50 178 LEU A O 1
ATOM 1419 N N . GLN A 1 179 ? 5.753 6.264 -27.454 1.00 68.50 179 GLN A N 1
ATOM 1420 C CA . GLN A 1 179 ? 4.889 6.394 -28.632 1.00 68.50 179 GLN A CA 1
ATOM 1421 C C . GLN A 1 179 ? 5.271 7.611 -29.488 1.00 68.50 179 GLN A C 1
ATOM 1423 O O . GLN A 1 179 ? 5.185 7.556 -30.712 1.00 68.50 179 GLN A O 1
ATOM 1428 N N . ASN A 1 180 ? 5.777 8.672 -28.853 1.00 63.94 180 ASN A N 1
ATOM 1429 C CA . ASN A 1 180 ? 6.200 9.911 -29.509 1.00 63.94 180 ASN A CA 1
ATOM 1430 C C . ASN A 1 180 ? 7.656 9.890 -30.023 1.00 63.94 180 ASN A C 1
ATOM 1432 O O . ASN A 1 180 ? 8.203 10.939 -30.361 1.00 63.94 180 ASN A O 1
ATOM 1436 N N . GLY A 1 181 ? 8.303 8.719 -30.080 1.00 58.16 181 GLY A N 1
ATOM 1437 C CA . GLY A 1 181 ? 9.622 8.549 -30.703 1.00 58.16 181 GLY A CA 1
ATOM 1438 C C . GLY A 1 181 ? 10.827 8.636 -29.758 1.00 58.16 181 GLY A C 1
ATOM 1439 O O . GLY A 1 181 ? 11.965 8.663 -30.230 1.00 58.16 181 GLY A O 1
ATOM 1440 N N . SER A 1 182 ? 10.626 8.653 -28.432 1.00 62.41 182 SER A N 1
ATOM 1441 C CA . SER A 1 182 ? 11.731 8.484 -27.476 1.00 62.41 182 SER A CA 1
ATOM 1442 C C . SER A 1 182 ? 12.296 7.061 -27.535 1.00 62.41 182 SER A C 1
ATOM 1444 O O . SER A 1 182 ? 11.565 6.095 -27.754 1.00 62.41 182 SER A O 1
ATOM 1446 N N . SER A 1 183 ? 13.605 6.898 -27.309 1.00 75.69 183 SER A N 1
ATOM 1447 C CA . SER A 1 183 ? 14.214 5.564 -27.339 1.00 75.69 183 SER A CA 1
ATOM 1448 C C . SER A 1 183 ? 13.704 4.693 -26.186 1.00 75.69 183 SER A C 1
ATOM 1450 O O . SER A 1 183 ? 13.605 5.148 -25.041 1.00 75.69 183 SER A O 1
ATOM 1452 N N . LYS A 1 184 ? 13.445 3.405 -26.469 1.00 74.12 184 LYS A N 1
ATOM 1453 C CA . LYS A 1 184 ? 12.991 2.426 -25.462 1.00 74.12 184 LYS A CA 1
ATOM 1454 C C . LYS A 1 184 ? 13.890 2.379 -24.225 1.00 74.12 184 LYS A C 1
ATOM 1456 O O . LYS A 1 184 ? 13.420 2.274 -23.101 1.00 74.12 184 LYS A O 1
ATOM 1461 N N . PHE A 1 185 ? 15.187 2.576 -24.427 1.00 77.75 185 PHE A N 1
ATOM 1462 C CA . PHE A 1 185 ? 16.166 2.653 -23.350 1.00 77.75 185 PHE A CA 1
ATOM 1463 C C . PHE A 1 185 ? 16.000 3.868 -22.424 1.00 77.75 185 PHE A C 1
ATOM 1465 O O . PHE A 1 185 ? 16.102 3.731 -21.205 1.00 77.75 185 PHE A O 1
ATOM 1472 N N . LYS A 1 186 ? 15.736 5.064 -22.971 1.00 80.19 186 LYS A N 1
ATOM 1473 C CA . LYS A 1 186 ? 15.495 6.258 -22.142 1.00 80.19 186 LYS A CA 1
ATOM 1474 C C . LYS A 1 186 ? 14.235 6.083 -21.298 1.00 80.19 186 LYS A C 1
ATOM 1476 O O . LYS A 1 186 ? 14.238 6.441 -20.123 1.00 80.19 186 LYS A O 1
ATOM 1481 N N . SER A 1 187 ? 13.194 5.481 -21.872 1.00 83.88 187 SER A N 1
ATOM 1482 C CA . SER A 1 187 ? 11.972 5.178 -21.127 1.00 83.88 187 SER A CA 1
ATOM 1483 C C . SER A 1 187 ? 12.186 4.124 -20.041 1.00 83.88 187 SER A C 1
ATOM 1485 O O . SER A 1 187 ? 11.647 4.280 -18.945 1.00 83.88 187 SER A O 1
ATOM 1487 N N . LEU A 1 188 ? 13.002 3.087 -20.289 1.00 85.81 188 LEU A N 1
ATOM 1488 C CA . LEU A 1 188 ? 13.370 2.098 -19.267 1.00 85.81 188 LEU A CA 1
ATOM 1489 C C . LEU A 1 188 ? 13.957 2.785 -18.028 1.00 85.81 188 LEU A C 1
ATOM 1491 O O . LEU A 1 188 ? 13.490 2.543 -16.916 1.00 85.81 188 LEU A O 1
ATOM 1495 N N . LYS A 1 189 ? 14.943 3.672 -18.223 1.00 88.25 189 LYS A N 1
ATOM 1496 C CA . LYS A 1 189 ? 15.571 4.430 -17.129 1.00 88.25 189 LYS A CA 1
ATOM 1497 C C . LYS A 1 189 ? 14.557 5.300 -16.386 1.00 88.25 189 LYS A C 1
ATOM 1499 O O . LYS A 1 189 ? 14.474 5.212 -15.167 1.00 88.25 189 LYS A O 1
ATOM 1504 N N . ALA A 1 190 ? 13.734 6.053 -17.115 1.00 89.25 190 ALA A N 1
ATOM 1505 C CA . ALA A 1 190 ? 12.709 6.900 -16.510 1.00 89.25 190 ALA A CA 1
ATOM 1506 C C . ALA A 1 190 ? 11.674 6.086 -15.708 1.00 89.25 190 ALA A C 1
ATOM 1508 O O . ALA A 1 190 ? 11.315 6.452 -14.594 1.00 89.25 190 ALA A O 1
ATOM 1509 N N . THR A 1 191 ? 11.234 4.942 -16.236 1.00 89.75 191 THR A N 1
ATOM 1510 C CA . THR A 1 191 ? 10.278 4.053 -15.554 1.00 89.75 191 THR A CA 1
ATOM 1511 C C . THR A 1 191 ? 10.903 3.445 -14.297 1.00 89.75 191 THR A C 1
ATOM 1513 O O . THR A 1 191 ? 10.271 3.431 -13.245 1.00 89.75 191 THR A O 1
ATOM 1516 N N . LYS A 1 192 ? 12.169 3.003 -14.365 1.00 92.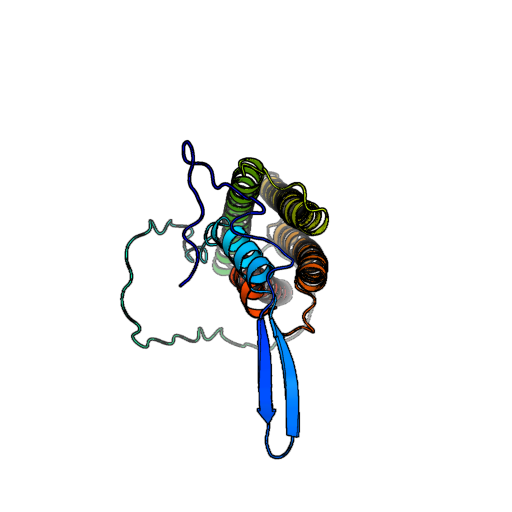06 192 LYS A N 1
ATOM 1517 C CA . LYS A 1 192 ? 12.932 2.539 -13.195 1.00 92.06 192 LYS A CA 1
ATOM 1518 C C . LYS A 1 192 ? 12.990 3.616 -12.105 1.00 92.06 192 LYS A C 1
ATOM 1520 O O . LYS A 1 192 ? 12.719 3.327 -10.944 1.00 92.06 192 LYS A O 1
ATOM 1525 N N . GLU A 1 193 ? 13.326 4.852 -12.467 1.00 93.00 193 GLU A N 1
ATOM 1526 C CA . GLU A 1 193 ? 13.414 5.973 -11.523 1.00 93.00 193 GLU A CA 1
ATOM 1527 C C . GLU A 1 193 ? 12.074 6.261 -10.839 1.00 93.00 193 GLU A C 1
ATOM 1529 O O . GLU A 1 193 ? 12.038 6.433 -9.617 1.00 93.00 193 GLU A O 1
ATOM 1534 N N . VAL A 1 194 ? 10.974 6.252 -11.602 1.00 92.94 194 VAL A N 1
ATOM 1535 C CA . VAL A 1 194 ? 9.613 6.380 -11.061 1.00 92.94 194 VAL A CA 1
ATOM 1536 C C . VAL A 1 194 ? 9.350 5.282 -10.029 1.00 92.94 194 VAL A C 1
ATOM 1538 O O . VAL A 1 194 ? 8.984 5.602 -8.897 1.00 92.94 194 VAL A O 1
ATOM 1541 N N . MET A 1 195 ? 9.601 4.016 -10.366 1.00 90.25 195 MET A N 1
ATOM 1542 C CA . MET A 1 195 ? 9.338 2.887 -9.466 1.00 90.25 195 MET A CA 1
ATOM 1543 C C . MET A 1 195 ? 10.191 2.923 -8.191 1.00 90.25 195 MET A C 1
ATOM 1545 O O . MET A 1 195 ? 9.671 2.696 -7.099 1.00 90.25 195 MET A O 1
ATOM 1549 N N . VAL A 1 196 ? 11.486 3.247 -8.293 1.00 90.75 196 VAL A N 1
ATOM 1550 C CA . VAL A 1 196 ? 12.391 3.349 -7.130 1.00 90.75 196 VAL A CA 1
ATOM 1551 C C . VAL A 1 196 ? 11.982 4.498 -6.210 1.00 90.75 196 VAL A C 1
ATOM 1553 O O . VAL A 1 196 ? 12.008 4.363 -4.983 1.00 90.75 196 VAL A O 1
ATOM 1556 N N . LYS A 1 197 ? 11.601 5.647 -6.781 1.00 92.75 197 LYS A N 1
ATOM 1557 C CA . LYS A 1 197 ? 11.127 6.796 -6.003 1.00 92.75 197 LYS A CA 1
ATOM 1558 C C . LYS A 1 197 ? 9.863 6.433 -5.222 1.00 92.75 197 LYS A C 1
ATOM 1560 O O . LYS A 1 197 ? 9.814 6.677 -4.017 1.00 92.75 197 LYS A O 1
ATOM 1565 N N . HIS A 1 198 ? 8.873 5.838 -5.883 1.00 90.69 198 HIS A N 1
ATOM 1566 C CA . HIS A 1 198 ? 7.605 5.493 -5.241 1.00 90.69 198 HIS A CA 1
ATOM 1567 C C . HIS A 1 198 ? 7.762 4.362 -4.220 1.00 90.69 198 HIS A C 1
ATOM 1569 O O . HIS A 1 198 ? 7.159 4.442 -3.153 1.00 90.69 198 HIS A O 1
ATOM 1575 N N . GLN A 1 199 ? 8.677 3.409 -4.439 1.00 90.06 199 GLN A N 1
ATOM 1576 C CA . GLN A 1 199 ? 9.039 2.398 -3.435 1.00 90.06 199 GLN A CA 1
ATOM 1577 C C . GLN A 1 199 ? 9.446 3.012 -2.095 1.00 90.06 199 GLN A C 1
ATOM 1579 O O . GLN A 1 199 ? 8.976 2.582 -1.040 1.00 90.06 199 GLN A O 1
ATOM 1584 N N . LYS A 1 200 ? 10.275 4.060 -2.125 1.00 91.25 200 LYS A N 1
ATOM 1585 C CA . LYS A 1 200 ? 10.692 4.778 -0.912 1.00 91.25 200 LYS A CA 1
ATOM 1586 C C . LYS A 1 200 ? 9.531 5.520 -0.249 1.00 91.25 200 LYS A C 1
ATOM 1588 O O . LYS A 1 200 ? 9.429 5.502 0.973 1.00 91.25 200 LYS A O 1
ATOM 1593 N N . ILE A 1 201 ? 8.665 6.154 -1.042 1.00 92.56 201 ILE A N 1
ATOM 1594 C CA . ILE A 1 201 ? 7.494 6.890 -0.540 1.00 92.56 201 ILE A CA 1
ATOM 1595 C C . ILE A 1 201 ? 6.531 5.935 0.172 1.00 92.56 201 ILE A C 1
ATOM 1597 O O . ILE A 1 201 ? 6.167 6.182 1.319 1.00 92.56 201 ILE A O 1
ATOM 1601 N N . VAL A 1 202 ? 6.169 4.824 -0.474 1.00 91.00 202 VAL A N 1
ATOM 1602 C CA . VAL A 1 202 ? 5.254 3.816 0.084 1.00 91.00 202 VAL A CA 1
ATOM 1603 C C . VAL A 1 202 ? 5.832 3.184 1.347 1.00 91.00 202 VAL A C 1
ATOM 1605 O O . VAL A 1 202 ? 5.108 3.005 2.325 1.00 91.00 202 VAL A O 1
ATOM 1608 N N . LYS A 1 203 ? 7.143 2.912 1.374 1.00 89.88 203 LYS A N 1
ATOM 1609 C CA . LYS A 1 203 ? 7.819 2.434 2.585 1.00 89.88 203 LYS A CA 1
ATOM 1610 C C . LYS A 1 203 ? 7.674 3.418 3.747 1.00 89.88 203 LYS A C 1
ATOM 1612 O O . LYS A 1 203 ? 7.258 3.015 4.822 1.00 89.88 203 LYS A O 1
ATOM 1617 N N . ASN A 1 204 ? 7.939 4.702 3.517 1.00 91.12 204 ASN A N 1
ATOM 1618 C CA . ASN A 1 204 ? 7.804 5.718 4.559 1.00 91.12 204 ASN A CA 1
ATOM 1619 C C . ASN A 1 204 ? 6.357 5.847 5.071 1.00 91.12 204 ASN A C 1
ATOM 1621 O O . ASN A 1 204 ? 6.139 6.020 6.264 1.00 91.12 204 ASN A O 1
ATOM 1625 N N . ILE A 1 205 ? 5.364 5.734 4.182 1.00 91.44 205 ILE A N 1
ATOM 1626 C CA . ILE 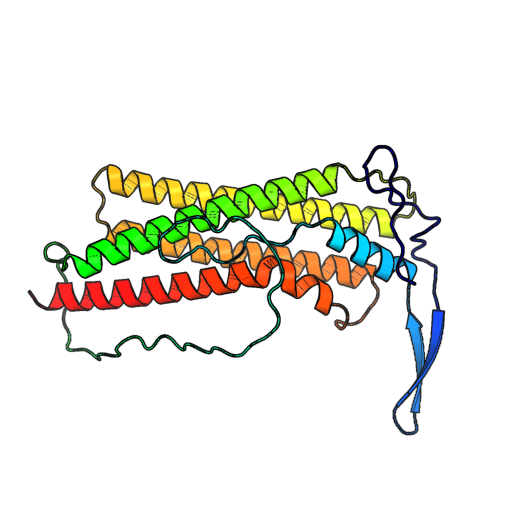A 1 205 ? 3.943 5.739 4.564 1.00 91.44 205 ILE A CA 1
ATOM 1627 C C . ILE A 1 205 ? 3.625 4.563 5.501 1.00 91.44 205 ILE A C 1
ATOM 1629 O O . ILE A 1 205 ? 2.938 4.753 6.504 1.00 91.44 205 ILE A O 1
ATOM 1633 N N . LEU A 1 206 ? 4.133 3.364 5.200 1.00 87.88 206 LEU A N 1
ATOM 1634 C CA . LEU A 1 206 ? 3.957 2.192 6.061 1.00 87.88 206 LEU A CA 1
ATOM 1635 C C . LEU A 1 206 ? 4.678 2.326 7.396 1.00 87.88 206 LEU A C 1
ATOM 1637 O O . LEU A 1 206 ? 4.084 1.990 8.413 1.00 87.88 206 LEU A O 1
ATOM 1641 N N . ASP A 1 207 ? 5.915 2.825 7.398 1.00 86.00 207 ASP A N 1
ATOM 1642 C CA . ASP A 1 207 ? 6.698 2.992 8.625 1.00 86.00 207 ASP A CA 1
ATOM 1643 C C . ASP A 1 207 ? 5.971 3.939 9.602 1.00 86.00 207 ASP A C 1
ATOM 1645 O O . ASP A 1 207 ? 5.874 3.654 10.796 1.00 86.00 207 ASP A O 1
ATOM 1649 N N . VAL A 1 208 ? 5.391 5.037 9.096 1.00 88.75 208 VAL A N 1
ATOM 1650 C CA . VAL A 1 208 ? 4.565 5.961 9.897 1.00 88.75 208 VAL A CA 1
ATOM 1651 C C . VAL A 1 208 ? 3.286 5.280 10.385 1.00 88.75 208 VAL A C 1
ATOM 1653 O O . VAL A 1 208 ? 2.936 5.389 11.558 1.00 88.75 208 VAL A O 1
ATOM 1656 N N . PHE A 1 209 ? 2.590 4.552 9.513 1.00 88.88 209 PHE A N 1
ATOM 1657 C CA . PHE A 1 209 ? 1.360 3.858 9.891 1.00 88.88 209 PHE A CA 1
ATOM 1658 C C . PHE A 1 209 ? 1.595 2.780 10.960 1.00 88.88 209 PHE A C 1
ATOM 1660 O O . PHE A 1 209 ? 0.829 2.677 11.916 1.00 88.88 209 PHE A O 1
ATOM 1667 N N . GLU A 1 210 ? 2.682 2.015 10.847 1.00 84.38 210 GLU A N 1
ATOM 1668 C CA . GLU A 1 210 ? 3.078 1.013 11.836 1.00 84.38 210 GLU A CA 1
ATOM 1669 C C . GLU A 1 210 ? 3.362 1.652 13.203 1.00 84.38 210 GLU A C 1
ATOM 1671 O O . GLU A 1 210 ? 2.953 1.108 14.230 1.00 84.38 210 GLU A O 1
ATOM 1676 N N . GLN A 1 211 ? 3.990 2.831 13.235 1.00 83.69 211 GLN A N 1
ATOM 1677 C CA . GLN A 1 211 ? 4.202 3.577 14.478 1.00 83.69 211 GLN A CA 1
ATOM 1678 C C . GLN A 1 211 ? 2.879 3.983 15.141 1.00 83.69 211 GLN A C 1
ATOM 1680 O O . GLN A 1 211 ? 2.724 3.767 16.342 1.00 83.69 211 GLN A O 1
ATOM 1685 N N . GLU A 1 212 ? 1.918 4.514 14.380 1.00 87.06 212 GLU A N 1
ATOM 1686 C CA . GLU A 1 212 ? 0.596 4.908 14.898 1.00 87.06 212 GLU A CA 1
ATOM 1687 C C . GLU A 1 212 ? -0.180 3.704 15.465 1.00 87.06 212 GLU A C 1
ATOM 1689 O O . GLU A 1 212 ? -0.742 3.771 16.562 1.00 87.06 212 GLU A O 1
ATOM 1694 N N . VAL A 1 213 ? -0.164 2.562 14.765 1.00 85.50 213 VAL A N 1
ATOM 1695 C CA . VAL A 1 213 ? -0.815 1.327 15.242 1.00 85.50 213 VAL A CA 1
ATOM 1696 C C . VAL A 1 213 ? -0.135 0.795 16.506 1.00 85.50 213 VAL A C 1
ATOM 1698 O O . VAL A 1 213 ? -0.820 0.433 17.464 1.00 85.50 213 VAL A O 1
ATOM 1701 N N . ASN A 1 214 ? 1.200 0.789 16.554 1.00 80.50 214 ASN A N 1
ATOM 1702 C CA . ASN A 1 214 ? 1.944 0.340 17.734 1.00 80.50 214 ASN A CA 1
ATOM 1703 C C . ASN A 1 214 ? 1.689 1.244 18.950 1.00 80.50 214 ASN A C 1
ATOM 1705 O O . ASN A 1 214 ? 1.499 0.741 20.059 1.00 80.50 214 ASN A O 1
ATOM 1709 N N . GLN A 1 215 ? 1.614 2.565 18.749 1.00 82.56 215 GLN A N 1
ATOM 1710 C CA . GLN A 1 215 ? 1.234 3.505 19.807 1.00 82.56 215 GLN A CA 1
ATOM 1711 C C . GLN A 1 215 ? -0.174 3.223 20.338 1.00 82.56 215 GLN A C 1
ATOM 1713 O O . GLN A 1 215 ? -0.391 3.264 21.551 1.00 82.56 215 GLN A O 1
ATOM 1718 N N . TYR A 1 216 ? -1.129 2.906 19.459 1.00 83.88 216 TYR A N 1
ATOM 1719 C CA . TYR A 1 216 ? -2.477 2.537 19.884 1.00 83.88 216 TYR A CA 1
ATOM 1720 C C . TYR A 1 216 ? -2.489 1.233 20.686 1.00 83.88 216 TYR A C 1
ATOM 1722 O O . TYR A 1 216 ? -3.131 1.175 21.734 1.00 83.88 216 TYR A O 1
ATOM 1730 N N . LEU A 1 217 ? -1.769 0.201 20.245 1.00 79.25 217 LEU A N 1
ATOM 1731 C CA . LEU A 1 217 ? -1.744 -1.101 20.916 1.00 79.25 217 LEU A CA 1
ATOM 1732 C C . LEU A 1 217 ? -1.016 -1.083 22.273 1.00 79.25 217 LEU A C 1
ATOM 1734 O O . LEU A 1 217 ? -1.241 -1.983 23.074 1.00 79.25 217 LEU A O 1
ATOM 1738 N N . LEU A 1 218 ? -0.197 -0.062 22.569 1.00 74.56 218 LEU A N 1
ATOM 1739 C CA . LEU A 1 218 ? 0.648 0.010 23.779 1.00 74.56 218 LEU A CA 1
ATOM 1740 C C . LEU A 1 218 ? 1.587 -1.198 23.937 1.00 74.56 218 LEU A C 1
ATOM 1742 O O . LEU A 1 218 ? 1.944 -1.574 25.053 1.00 74.56 218 LEU A O 1
ATOM 1746 N N . VAL A 1 219 ? 1.975 -1.820 22.826 1.00 61.78 219 VAL A N 1
ATOM 1747 C CA . VAL A 1 219 ? 2.861 -2.986 22.809 1.00 61.78 219 VAL A CA 1
ATOM 1748 C C . VAL A 1 219 ? 4.233 -2.593 22.287 1.00 61.78 219 VAL A C 1
ATOM 1750 O O . VAL A 1 219 ? 4.352 -1.891 21.282 1.00 61.78 219 VAL A O 1
ATOM 1753 N N . ASP A 1 220 ? 5.281 -3.105 22.927 1.00 51.16 220 ASP A N 1
ATOM 1754 C CA . ASP A 1 220 ? 6.622 -3.061 22.357 1.00 51.16 220 ASP A CA 1
ATOM 1755 C C . ASP A 1 220 ? 6.699 -4.036 21.169 1.00 51.16 220 ASP A C 1
ATOM 1757 O O . ASP A 1 220 ? 6.737 -5.248 21.364 1.00 51.16 220 ASP A O 1
ATOM 1761 N N . TRP A 1 221 ? 6.703 -3.492 19.942 1.00 47.00 221 TRP A N 1
ATOM 1762 C CA . TRP A 1 221 ? 7.211 -4.027 18.656 1.00 47.00 221 TRP A CA 1
ATOM 1763 C C . TRP A 1 221 ? 6.681 -5.394 18.135 1.00 47.00 221 TRP A C 1
ATOM 1765 O O . TRP A 1 221 ? 6.831 -5.700 16.947 1.00 47.00 221 TRP A O 1
ATOM 1775 N N . LEU A 1 222 ? 6.036 -6.224 18.960 1.00 42.09 222 LEU A N 1
ATOM 1776 C CA . LEU A 1 222 ? 5.800 -7.657 18.713 1.00 42.09 222 LEU A CA 1
ATOM 1777 C C . LEU A 1 222 ? 4.451 -8.013 18.064 1.00 42.09 222 LEU A C 1
ATOM 1779 O O . LEU A 1 222 ? 4.293 -9.144 17.611 1.00 42.09 222 LEU A O 1
ATOM 1783 N N . HIS A 1 223 ? 3.523 -7.063 17.900 1.00 48.34 223 HIS A N 1
ATOM 1784 C CA . HIS A 1 223 ? 2.284 -7.280 17.127 1.00 48.34 223 HIS A CA 1
ATOM 1785 C C . HIS A 1 223 ? 2.340 -6.737 15.683 1.00 48.34 223 HIS A C 1
ATOM 1787 O O . HIS A 1 223 ? 1.363 -6.823 14.939 1.00 48.34 223 HIS A O 1
ATOM 1793 N N . SER A 1 224 ? 3.531 -6.333 15.219 1.00 46.59 224 SER A N 1
ATOM 1794 C CA . SER A 1 224 ? 3.857 -5.980 13.819 1.00 46.59 224 SER A CA 1
ATOM 1795 C C . SER A 1 224 ? 3.627 -7.113 12.795 1.00 46.59 224 SER A C 1
ATOM 1797 O O . SER A 1 224 ? 3.705 -6.905 11.580 1.00 46.59 224 SER A O 1
ATOM 1799 N N . ILE A 1 225 ? 3.308 -8.329 13.257 1.00 44.47 225 ILE A N 1
ATOM 1800 C CA . ILE A 1 225 ? 3.074 -9.519 12.423 1.00 44.47 225 ILE A CA 1
ATOM 1801 C C . ILE A 1 225 ? 1.863 -9.343 11.491 1.00 44.47 225 ILE A C 1
ATOM 1803 O O . ILE A 1 225 ? 1.880 -9.873 10.380 1.00 44.47 225 ILE A O 1
ATOM 1807 N N . LYS A 1 226 ? 0.840 -8.573 11.888 1.00 48.59 226 LYS A N 1
ATOM 1808 C CA . LYS A 1 226 ? -0.396 -8.426 11.094 1.00 48.59 226 LYS A CA 1
ATOM 1809 C C . LYS A 1 226 ? -0.330 -7.335 10.017 1.00 48.59 226 LYS A C 1
ATOM 1811 O O . LYS A 1 226 ? -1.090 -7.398 9.057 1.00 48.59 226 LYS A O 1
ATOM 1816 N N . LEU A 1 227 ? 0.604 -6.386 10.124 1.00 53.03 227 LEU A N 1
ATOM 1817 C CA . LEU A 1 227 ? 0.777 -5.287 9.158 1.00 53.03 227 LEU A CA 1
ATOM 1818 C C . LEU A 1 227 ? 1.708 -5.647 7.989 1.00 53.03 227 LEU A C 1
ATOM 1820 O O . LEU A 1 227 ? 1.484 -5.229 6.852 1.00 53.03 227 LEU A O 1
ATOM 1824 N N . LYS A 1 228 ? 2.724 -6.481 8.244 1.00 54.91 228 LYS A N 1
ATOM 1825 C CA . LYS A 1 228 ? 3.726 -6.915 7.250 1.00 54.91 228 LYS A CA 1
ATOM 1826 C C . LYS A 1 228 ? 3.187 -7.528 5.939 1.00 54.91 228 LYS A C 1
ATOM 1828 O O . LYS A 1 228 ? 3.869 -7.373 4.923 1.00 54.91 228 LYS A O 1
ATOM 1833 N N . PRO A 1 229 ? 2.027 -8.215 5.883 1.00 61.66 229 PRO A N 1
ATOM 1834 C CA . PRO A 1 229 ? 1.574 -8.853 4.644 1.00 61.66 229 PRO A CA 1
ATOM 1835 C C . PRO A 1 229 ? 1.013 -7.892 3.584 1.00 61.66 229 PRO A C 1
ATOM 1837 O O . PRO A 1 229 ? 1.077 -8.217 2.400 1.00 61.66 229 PRO A O 1
ATOM 1840 N N . ILE A 1 230 ? 0.488 -6.722 3.974 1.00 65.62 230 ILE A N 1
ATOM 1841 C CA . ILE A 1 230 ? -0.437 -5.931 3.133 1.00 65.62 230 ILE A CA 1
ATOM 1842 C C . ILE A 1 230 ? 0.215 -5.455 1.826 1.00 65.62 230 ILE A C 1
ATOM 1844 O O . ILE A 1 230 ? -0.409 -5.488 0.771 1.00 65.62 230 ILE A O 1
ATOM 1848 N N . LEU A 1 231 ? 1.493 -5.069 1.867 1.00 71.12 231 LEU A N 1
ATOM 1849 C CA . LEU A 1 231 ? 2.245 -4.604 0.691 1.00 71.12 231 LEU A CA 1
ATOM 1850 C C . LEU A 1 231 ? 3.495 -5.444 0.397 1.00 71.12 231 LEU A C 1
ATOM 1852 O O . LEU A 1 231 ? 4.321 -5.079 -0.438 1.00 71.12 231 LEU A O 1
ATOM 1856 N N . GLY A 1 232 ? 3.629 -6.614 1.028 1.00 77.44 232 GLY A N 1
ATOM 1857 C CA . GLY A 1 232 ? 4.794 -7.482 0.835 1.00 77.44 232 GLY A CA 1
ATOM 1858 C C . GLY A 1 232 ? 4.971 -7.953 -0.616 1.00 77.44 232 GLY A C 1
ATOM 1859 O O . GLY A 1 232 ? 6.099 -8.078 -1.092 1.00 77.44 232 GLY A O 1
ATOM 1860 N N . ILE A 1 233 ? 3.872 -8.188 -1.341 1.00 78.19 233 ILE A N 1
ATOM 1861 C CA . ILE A 1 233 ? 3.904 -8.542 -2.773 1.00 78.19 233 ILE A CA 1
ATOM 1862 C C . ILE A 1 233 ? 4.382 -7.356 -3.618 1.00 78.19 233 ILE A C 1
ATOM 1864 O O . ILE A 1 233 ? 5.194 -7.544 -4.524 1.00 78.19 233 ILE A O 1
ATOM 1868 N N . TRP A 1 234 ? 3.936 -6.147 -3.279 1.00 84.25 234 TRP A N 1
ATOM 1869 C CA . TRP A 1 234 ? 4.293 -4.921 -3.981 1.00 84.25 234 TRP A CA 1
ATOM 1870 C C . TRP A 1 234 ? 5.788 -4.617 -3.886 1.00 84.25 234 TRP A C 1
ATOM 1872 O O . TRP A 1 234 ? 6.446 -4.449 -4.911 1.00 84.25 234 TRP A O 1
ATOM 1882 N N . PHE A 1 235 ? 6.367 -4.665 -2.680 1.00 85.69 235 PHE A N 1
ATOM 1883 C CA . PHE A 1 235 ? 7.808 -4.446 -2.513 1.00 85.69 235 PHE A CA 1
ATOM 1884 C C . PHE A 1 235 ? 8.645 -5.473 -3.268 1.00 85.69 235 PHE A C 1
ATOM 1886 O O . PHE A 1 235 ? 9.570 -5.091 -3.980 1.00 85.69 235 PHE A O 1
ATOM 1893 N N . LYS A 1 236 ? 8.277 -6.759 -3.180 1.00 85.56 236 LYS A N 1
ATOM 1894 C CA . LYS A 1 236 ? 8.965 -7.828 -3.919 1.00 85.56 236 LYS A CA 1
ATOM 1895 C C . LYS A 1 236 ? 8.937 -7.584 -5.427 1.00 85.56 236 LYS A C 1
ATOM 1897 O O . LYS A 1 236 ? 9.921 -7.870 -6.101 1.00 85.56 236 LYS A O 1
ATOM 1902 N N . PHE A 1 237 ? 7.822 -7.079 -5.955 1.00 84.06 237 PHE A N 1
ATOM 1903 C CA . PHE A 1 237 ? 7.718 -6.739 -7.369 1.00 84.06 237 PHE A CA 1
ATOM 1904 C C . PHE A 1 237 ? 8.601 -5.541 -7.742 1.00 84.06 237 PHE A C 1
ATOM 1906 O O . PHE A 1 237 ? 9.286 -5.598 -8.758 1.00 84.06 237 PHE A O 1
ATOM 1913 N N . HIS A 1 238 ? 8.644 -4.486 -6.922 1.00 86.25 238 HIS A N 1
ATOM 1914 C CA . HIS A 1 238 ? 9.526 -3.338 -7.172 1.00 86.25 238 HIS A CA 1
ATOM 1915 C C . HIS A 1 238 ? 11.007 -3.731 -7.149 1.00 86.25 238 HIS A C 1
ATOM 1917 O O . HIS A 1 238 ? 11.753 -3.311 -8.033 1.00 86.25 238 HIS A O 1
ATOM 1923 N N . ASP A 1 239 ? 11.420 -4.588 -6.211 1.00 87.06 239 ASP A N 1
ATOM 1924 C CA . ASP A 1 239 ? 12.787 -5.123 -6.163 1.00 87.06 239 ASP A CA 1
ATOM 1925 C C . ASP A 1 239 ? 13.114 -5.936 -7.425 1.00 87.06 239 ASP A C 1
ATOM 1927 O O . ASP A 1 239 ? 14.174 -5.768 -8.036 1.00 87.06 239 ASP A O 1
ATOM 1931 N N . GLU A 1 240 ? 12.179 -6.784 -7.862 1.00 86.12 240 GLU A N 1
ATOM 1932 C CA . GLU A 1 240 ? 12.312 -7.577 -9.084 1.00 86.12 240 GLU A CA 1
ATOM 1933 C C . GLU A 1 240 ? 12.410 -6.692 -10.334 1.00 86.12 240 GLU A C 1
ATOM 1935 O O . GLU A 1 240 ? 13.265 -6.919 -11.192 1.00 86.12 240 GLU A O 1
ATOM 1940 N N . MET A 1 241 ? 11.575 -5.661 -10.439 1.00 84.44 241 MET A N 1
ATOM 1941 C CA . MET A 1 241 ? 11.608 -4.713 -11.551 1.00 84.44 241 MET A CA 1
ATOM 1942 C C . MET A 1 241 ? 12.890 -3.884 -11.545 1.00 84.44 241 MET A C 1
ATOM 1944 O O . MET A 1 241 ? 13.496 -3.705 -12.602 1.00 84.44 241 MET A O 1
ATOM 1948 N N . ASN A 1 242 ? 13.378 -3.463 -10.377 1.00 88.50 242 ASN A N 1
ATOM 1949 C CA . ASN A 1 242 ? 14.668 -2.792 -10.274 1.00 88.50 242 ASN A CA 1
ATOM 1950 C C . ASN A 1 242 ? 15.806 -3.686 -10.795 1.00 88.50 242 ASN A C 1
ATOM 1952 O O . ASN A 1 242 ? 16.598 -3.244 -11.631 1.00 88.50 242 ASN A O 1
ATOM 1956 N N . PHE A 1 243 ? 15.837 -4.956 -10.378 1.00 84.44 243 PHE A N 1
ATOM 1957 C CA . PHE A 1 243 ? 16.821 -5.931 -10.850 1.00 84.44 243 PHE A CA 1
ATOM 1958 C C . PHE A 1 243 ? 16.720 -6.178 -12.364 1.00 84.44 243 PHE A C 1
ATOM 1960 O O . PHE A 1 243 ? 17.729 -6.168 -13.072 1.00 84.44 243 PHE A O 1
ATOM 1967 N N . ARG A 1 244 ? 15.501 -6.342 -12.898 1.00 83.25 244 ARG A N 1
ATOM 1968 C CA . ARG A 1 244 ? 15.263 -6.511 -14.344 1.00 83.25 244 ARG A CA 1
ATOM 1969 C C . ARG A 1 244 ? 15.731 -5.296 -15.142 1.00 83.25 244 ARG A C 1
ATOM 1971 O O . ARG A 1 244 ? 16.344 -5.467 -16.196 1.00 83.25 244 ARG A O 1
ATOM 1978 N N . ALA A 1 245 ? 15.464 -4.086 -14.651 1.00 86.00 245 ALA A N 1
ATOM 1979 C CA . ALA A 1 245 ? 15.912 -2.856 -15.289 1.00 86.00 245 ALA A CA 1
ATOM 1980 C C . ALA A 1 245 ? 17.441 -2.756 -15.300 1.00 86.00 245 ALA A C 1
ATOM 1982 O O . ALA A 1 245 ? 18.013 -2.391 -16.321 1.00 86.00 245 ALA A O 1
ATOM 1983 N N . GLU A 1 246 ? 18.112 -3.114 -14.202 1.00 86.69 246 GLU A N 1
ATOM 1984 C CA . GLU A 1 246 ? 19.579 -3.144 -14.124 1.00 86.69 246 GLU A CA 1
ATOM 1985 C C . GLU A 1 246 ? 20.192 -4.153 -15.092 1.00 86.69 246 GLU A C 1
ATOM 1987 O O . GLU A 1 246 ? 21.118 -3.800 -15.820 1.00 86.69 246 GLU A O 1
ATOM 1992 N N . GLY A 1 247 ? 19.630 -5.362 -15.169 1.00 83.00 247 GLY A N 1
ATOM 1993 C CA . GLY A 1 247 ? 20.055 -6.371 -16.139 1.00 83.00 247 GLY A CA 1
ATOM 1994 C C . GLY A 1 247 ? 19.895 -5.891 -17.583 1.00 83.00 247 GLY A C 1
ATOM 1995 O O . GLY A 1 247 ? 20.835 -5.972 -18.368 1.00 83.00 247 GLY A O 1
ATOM 1996 N N . LEU A 1 248 ? 18.738 -5.316 -17.928 1.00 81.56 248 LEU A N 1
ATOM 1997 C CA . LEU A 1 248 ? 18.493 -4.767 -19.266 1.00 81.56 248 LEU A CA 1
ATOM 1998 C C . LEU A 1 248 ? 19.413 -3.589 -19.595 1.00 81.56 248 LEU A C 1
ATOM 2000 O O . LEU A 1 248 ? 19.885 -3.497 -20.724 1.00 81.56 248 LEU A O 1
ATOM 2004 N N . ILE A 1 249 ? 19.687 -2.705 -18.632 1.00 83.75 249 ILE A N 1
ATOM 2005 C CA . ILE A 1 249 ? 20.636 -1.604 -18.820 1.00 83.75 249 ILE A CA 1
ATOM 2006 C C . ILE A 1 249 ? 22.035 -2.159 -19.090 1.00 83.75 249 ILE A C 1
ATOM 2008 O O . ILE A 1 249 ? 22.638 -1.769 -20.083 1.00 83.75 249 ILE A O 1
ATOM 2012 N N . GLY A 1 250 ? 22.508 -3.111 -18.280 1.00 79.94 250 GLY A N 1
ATOM 2013 C CA . GLY A 1 250 ? 23.819 -3.734 -18.468 1.00 79.94 250 GLY A CA 1
ATOM 2014 C C . GLY A 1 250 ? 23.953 -4.444 -19.816 1.00 79.94 250 GLY A C 1
ATOM 2015 O O . GLY A 1 250 ? 24.959 -4.285 -20.499 1.00 79.94 250 GLY A O 1
ATOM 2016 N N . GLU A 1 251 ? 22.926 -5.178 -20.249 1.00 77.88 251 GLU A N 1
ATOM 2017 C CA . GLU A 1 251 ? 22.914 -5.834 -21.561 1.00 77.88 251 GLU A CA 1
ATOM 2018 C C . GLU A 1 251 ? 22.904 -4.835 -22.726 1.00 77.88 251 GLU A C 1
ATOM 2020 O O . GLU A 1 251 ? 23.604 -5.039 -23.718 1.00 77.88 251 GLU A O 1
ATOM 2025 N N . ILE A 1 252 ? 22.124 -3.754 -22.624 1.00 73.25 252 ILE A N 1
ATOM 2026 C CA . ILE A 1 252 ? 22.089 -2.697 -23.643 1.00 73.25 252 ILE A CA 1
ATOM 2027 C C . ILE A 1 252 ? 23.435 -1.991 -23.715 1.00 73.25 252 ILE A C 1
ATOM 2029 O O . ILE A 1 252 ? 23.925 -1.756 -24.820 1.00 73.25 252 ILE A O 1
ATOM 2033 N N . ASP A 1 253 ? 24.044 -1.710 -22.564 1.00 71.62 253 ASP A N 1
ATOM 2034 C CA . ASP A 1 253 ? 25.383 -1.150 -22.498 1.00 71.62 253 ASP A CA 1
ATOM 2035 C C . ASP A 1 253 ? 26.351 -2.106 -23.225 1.00 71.62 253 ASP A C 1
ATOM 2037 O O . ASP A 1 253 ? 26.937 -1.693 -24.220 1.00 71.62 253 ASP A O 1
ATOM 2041 N N . ILE A 1 254 ? 26.390 -3.407 -22.898 1.00 67.00 254 ILE A N 1
ATOM 2042 C CA . ILE A 1 254 ? 27.238 -4.418 -23.579 1.00 67.00 254 ILE A CA 1
ATOM 2043 C C . ILE A 1 254 ? 27.011 -4.476 -25.105 1.00 67.00 254 ILE A C 1
ATOM 2045 O O . ILE A 1 254 ? 27.964 -4.480 -25.890 1.00 67.00 254 ILE A O 1
ATOM 2049 N N . VAL A 1 255 ? 25.763 -4.514 -25.573 1.00 60.72 255 VAL A N 1
ATOM 2050 C CA . VAL A 1 255 ? 25.469 -4.590 -27.017 1.00 60.72 255 VAL A CA 1
ATOM 2051 C C . VAL A 1 255 ? 25.878 -3.310 -27.736 1.00 60.72 255 VAL A C 1
ATOM 2053 O O . VAL A 1 255 ? 26.424 -3.362 -28.836 1.00 60.72 255 VAL A O 1
ATOM 2056 N N . SER A 1 256 ? 25.654 -2.162 -27.101 1.00 52.81 256 SER A N 1
ATOM 2057 C CA . SER A 1 256 ? 26.041 -0.861 -27.637 1.00 52.81 256 SER A CA 1
ATOM 2058 C C . SER A 1 256 ? 27.562 -0.672 -27.706 1.00 52.81 256 SER A C 1
ATOM 2060 O O . SER A 1 256 ? 28.012 0.183 -28.459 1.00 52.81 256 SER A O 1
ATOM 2062 N N . THR A 1 257 ? 28.324 -1.483 -26.959 1.00 44.47 257 THR A N 1
ATOM 2063 C CA . THR A 1 257 ? 29.796 -1.556 -26.980 1.00 44.47 257 THR A CA 1
ATOM 2064 C C . THR A 1 257 ? 30.378 -2.548 -28.003 1.00 44.47 257 THR A C 1
ATOM 2066 O O . THR A 1 257 ? 31.593 -2.637 -28.148 1.00 44.47 257 THR A O 1
ATOM 2069 N N . SER A 1 258 ? 29.537 -3.330 -28.696 1.00 41.31 258 SER A N 1
ATOM 2070 C CA . SER A 1 258 ? 29.964 -4.438 -29.578 1.00 41.31 258 SER A CA 1
ATOM 2071 C C . SER A 1 258 ? 29.896 -4.127 -31.089 1.00 41.31 258 SER A C 1
ATOM 2073 O O . SER A 1 258 ? 30.159 -5.020 -31.896 1.00 41.31 258 SER A O 1
ATOM 2075 N N . TYR A 1 259 ? 29.533 -2.896 -31.468 1.00 37.22 259 TYR A N 1
ATOM 2076 C CA . TYR A 1 259 ? 29.443 -2.377 -32.845 1.00 37.22 259 TYR A CA 1
ATOM 2077 C C . TYR A 1 259 ? 30.219 -1.068 -32.964 1.00 37.22 259 TYR A C 1
ATOM 2079 O O . TYR A 1 259 ? 30.786 -0.834 -34.053 1.00 37.22 259 TYR A O 1
#

pLDDT: mean 72.23, std 20.35, range [24.02, 96.75]

Sequence (259 aa):
MAGLGMKHIGKLIIDDVIYDPNYRQAYYVIDGDQAHDKVDYWGRDALVDVLLSVIPEPPGRPSPDGQYEYPDTPVQSGLIGRFWLWPKHEPKVATPNASNAPKSILNRLDGYHASAESFSRRYTLWSQQVLQLLNQLDVRTTTIPTLKLIDAFKSFAQSLARALESEEEGIQHTARALQNGSSKFKSLKATKEVMVKHQKIVKNILDVFEQEVNQYLLVDWLHSIKLKPILGIWFKFHDEMNFRAEGLIGEIDIVSTSY